Protein AF-T0QB45-F1 (afdb_monomer_lite)

Organism: Saprolegnia diclina (strain VS20) (NCBI:txid1156394)

Secondary structure (DSSP, 8-state):
------------------HHHHHHHHHHHHHHHHHHHHHHHHHHHS-HHHHHTTS-HHHHHHHHHHHHHHHHHHHHHHHHHTT--TT-HHHHHHHHHHHHHHHHHHHHHHHHHHHT-------HHHHHHHHHHHHHHHHHHHHHHHHHHHHHHHHHHHTTT-SS---------------------------

Radius of gyration: 47.43 Å; chains: 1; bounding box: 110×73×112 Å

Structure (mmCIF, N/CA/C/O backbone):
data_AF-T0QB45-F1
#
_entry.id   AF-T0QB45-F1
#
loop_
_atom_site.group_PDB
_atom_site.id
_atom_site.type_symbol
_atom_site.label_atom_id
_atom_site.label_alt_id
_atom_site.label_comp_id
_atom_site.label_asym_id
_atom_site.label_entity_id
_atom_site.label_seq_id
_atom_site.pdbx_PDB_ins_code
_atom_site.Cartn_x
_atom_site.Cartn_y
_atom_site.Cartn_z
_atom_site.occupancy
_atom_site.B_iso_or_equiv
_atom_site.auth_seq_id
_atom_site.auth_comp_id
_atom_site.auth_asym_id
_atom_site.auth_atom_id
_atom_site.pdbx_PDB_model_num
ATOM 1 N N . MET A 1 1 ? 12.845 -41.127 -55.156 1.00 43.53 1 MET A N 1
ATOM 2 C CA . MET A 1 1 ? 13.841 -40.215 -54.556 1.00 43.53 1 MET A CA 1
ATOM 3 C C . MET A 1 1 ? 13.074 -39.305 -53.597 1.00 43.53 1 MET A C 1
ATOM 5 O O . MET A 1 1 ? 12.243 -38.539 -54.059 1.00 43.53 1 MET A O 1
ATOM 9 N N . TYR A 1 2 ? 13.203 -39.536 -52.284 1.00 36.28 2 TYR A N 1
ATOM 10 C CA . TYR A 1 2 ? 12.559 -38.762 -51.201 1.00 36.28 2 TYR A CA 1
ATOM 11 C C . TYR A 1 2 ? 13.287 -37.400 -50.985 1.00 36.28 2 TYR A C 1
ATOM 13 O O . TYR A 1 2 ? 14.261 -37.145 -51.690 1.00 36.28 2 TYR A O 1
ATOM 21 N N . PRO A 1 3 ? 12.845 -36.496 -50.083 1.00 50.00 3 PRO A N 1
ATOM 22 C CA . PRO A 1 3 ? 12.149 -35.257 -50.427 1.00 50.00 3 PRO A CA 1
ATOM 23 C C . PRO A 1 3 ? 12.992 -34.013 -50.068 1.00 50.00 3 PRO A C 1
ATOM 25 O O . PRO A 1 3 ? 13.863 -34.061 -49.203 1.00 50.00 3 PRO A O 1
ATOM 28 N N . THR A 1 4 ? 12.718 -32.855 -50.667 1.00 51.62 4 THR A N 1
ATOM 29 C CA . THR A 1 4 ? 13.321 -31.585 -50.231 1.00 51.62 4 THR A CA 1
ATOM 30 C C . THR A 1 4 ? 12.373 -30.838 -49.299 1.00 51.62 4 THR A C 1
ATOM 32 O O . THR A 1 4 ? 11.376 -30.247 -49.706 1.00 51.62 4 THR A O 1
ATOM 35 N N . ALA A 1 5 ? 12.701 -30.898 -48.008 1.00 54.34 5 ALA A N 1
ATOM 36 C CA . ALA A 1 5 ? 12.179 -30.016 -46.977 1.00 54.34 5 ALA A CA 1
ATOM 37 C C . ALA A 1 5 ? 12.561 -28.558 -47.285 1.00 54.34 5 ALA A C 1
ATOM 39 O O . ALA A 1 5 ? 13.711 -28.273 -47.614 1.00 54.34 5 ALA A O 1
ATOM 40 N N . GLY A 1 6 ? 11.613 -27.632 -47.144 1.00 46.25 6 GLY A N 1
ATOM 41 C CA . GLY A 1 6 ? 11.851 -26.217 -47.415 1.00 46.25 6 GLY A CA 1
ATOM 42 C C . GLY A 1 6 ? 10.847 -25.300 -46.727 1.00 46.25 6 GLY A C 1
ATOM 43 O O . GLY A 1 6 ? 9.916 -24.822 -47.355 1.00 46.25 6 GLY A O 1
ATOM 44 N N . GLY A 1 7 ? 11.072 -25.057 -45.434 1.00 45.03 7 GLY A N 1
ATOM 45 C CA . GLY A 1 7 ? 10.841 -23.751 -44.808 1.00 45.03 7 GLY A CA 1
ATOM 46 C C . GLY A 1 7 ? 9.398 -23.298 -44.589 1.00 45.03 7 GLY A C 1
ATOM 47 O O . GLY A 1 7 ? 8.909 -22.404 -45.269 1.00 45.03 7 GLY A O 1
ATOM 48 N N . PHE A 1 8 ? 8.764 -23.795 -43.526 1.00 45.34 8 PHE A N 1
ATOM 49 C CA . PHE A 1 8 ? 7.648 -23.094 -42.890 1.00 45.34 8 PHE A CA 1
ATOM 50 C C . PHE A 1 8 ? 8.192 -21.861 -42.147 1.00 45.34 8 PHE A C 1
ATOM 52 O O . PHE A 1 8 ? 8.624 -21.958 -40.997 1.00 45.34 8 PHE A O 1
ATOM 59 N N . ILE A 1 9 ? 8.216 -20.699 -42.805 1.00 48.16 9 ILE A N 1
ATOM 60 C CA . ILE A 1 9 ? 8.530 -19.429 -42.140 1.00 48.16 9 ILE A CA 1
ATOM 61 C C . ILE A 1 9 ? 7.293 -19.012 -41.339 1.00 48.16 9 ILE A C 1
ATOM 63 O O . ILE A 1 9 ? 6.374 -18.379 -41.854 1.00 48.16 9 ILE A O 1
ATOM 67 N N . ARG A 1 10 ? 7.268 -19.362 -40.048 1.00 46.84 10 ARG A N 1
ATOM 68 C CA . ARG A 1 10 ? 6.427 -18.660 -39.072 1.00 46.84 10 ARG A CA 1
ATOM 69 C C . ARG A 1 10 ? 6.962 -17.237 -38.940 1.00 46.84 10 ARG A C 1
ATOM 71 O O . ARG A 1 10 ? 7.867 -16.990 -38.148 1.00 46.84 10 ARG A O 1
ATOM 78 N N . THR A 1 11 ? 6.394 -16.290 -39.676 1.00 47.59 11 THR A N 1
ATOM 79 C CA . THR A 1 11 ? 6.530 -14.873 -39.333 1.00 47.59 11 THR A CA 1
ATOM 80 C C . THR A 1 11 ? 5.706 -14.624 -38.073 1.00 47.59 11 THR A C 1
ATOM 82 O O . THR A 1 11 ? 4.503 -14.372 -38.123 1.00 47.59 11 THR A O 1
ATOM 85 N N . SER A 1 12 ? 6.350 -14.764 -36.915 1.00 46.88 12 SER A N 1
ATOM 86 C CA . SER A 1 12 ? 5.832 -14.248 -35.652 1.00 46.88 12 SER A CA 1
ATOM 87 C C . SER A 1 12 ? 5.759 -12.727 -35.773 1.00 46.88 12 SER A C 1
ATOM 89 O O . SER A 1 12 ? 6.774 -12.048 -35.645 1.00 46.88 12 SER A O 1
ATOM 91 N N . SER A 1 13 ? 4.568 -12.205 -36.062 1.00 49.47 13 SER A N 1
ATOM 92 C CA . SER A 1 13 ? 4.266 -10.774 -36.058 1.00 49.47 13 SER A CA 1
ATOM 93 C C . SER A 1 13 ? 4.428 -10.230 -34.638 1.00 49.47 13 SER A C 1
ATOM 95 O O . SER A 1 13 ? 3.480 -10.218 -33.854 1.00 49.47 13 SER A O 1
ATOM 97 N N . ALA A 1 14 ? 5.642 -9.805 -34.286 1.00 58.75 14 ALA A N 1
ATOM 98 C CA . ALA A 1 14 ? 5.851 -8.949 -33.129 1.00 58.75 14 ALA A CA 1
ATOM 99 C C . ALA A 1 14 ? 5.107 -7.623 -33.379 1.00 58.75 14 ALA A C 1
ATOM 101 O O . ALA A 1 14 ? 5.202 -7.086 -34.485 1.00 58.75 14 ALA A O 1
ATOM 102 N N . PRO A 1 15 ? 4.343 -7.100 -32.407 1.00 61.16 15 PRO A N 1
ATOM 103 C CA . PRO A 1 15 ? 3.633 -5.842 -32.585 1.00 61.16 15 PRO A CA 1
ATOM 104 C C . PRO A 1 15 ? 4.651 -4.726 -32.836 1.00 61.16 15 PRO A C 1
ATOM 106 O O . PRO A 1 15 ? 5.504 -4.447 -31.994 1.00 61.16 15 PRO A O 1
ATOM 109 N N . ILE A 1 16 ? 4.568 -4.103 -34.012 1.00 64.00 16 ILE A N 1
ATOM 110 C CA . ILE A 1 16 ? 5.329 -2.899 -34.340 1.00 64.00 16 ILE A CA 1
ATOM 111 C C . ILE A 1 16 ? 4.757 -1.796 -33.451 1.00 64.00 16 ILE A C 1
ATOM 113 O O . ILE A 1 16 ? 3.652 -1.309 -33.680 1.00 64.00 16 ILE A O 1
ATOM 117 N N . ILE A 1 17 ? 5.476 -1.444 -32.387 1.00 63.44 17 ILE A N 1
ATOM 118 C CA . ILE A 1 17 ? 5.127 -0.288 -31.564 1.00 63.44 17 ILE A CA 1
ATOM 119 C C . ILE A 1 17 ? 5.314 0.937 -32.458 1.00 63.44 17 ILE A C 1
ATOM 121 O O . ILE A 1 17 ? 6.438 1.296 -32.807 1.00 63.44 17 ILE A O 1
ATOM 125 N N . HIS A 1 18 ? 4.209 1.545 -32.881 1.00 69.00 18 HIS A N 1
ATOM 126 C CA . HIS A 1 18 ? 4.252 2.788 -33.638 1.00 69.00 18 HIS A CA 1
ATOM 127 C C . HIS A 1 18 ? 4.879 3.892 -32.764 1.00 69.00 18 HIS A C 1
ATOM 129 O O . HIS A 1 18 ? 4.587 3.943 -31.566 1.00 69.00 18 HIS A O 1
ATOM 135 N N . PRO A 1 19 ? 5.724 4.777 -33.325 1.00 74.19 19 PRO A N 1
ATOM 136 C CA . PRO A 1 19 ? 6.488 5.766 -32.554 1.00 74.19 19 PRO A CA 1
ATOM 137 C C . PRO A 1 19 ? 5.595 6.665 -31.685 1.00 74.19 19 PRO A C 1
ATOM 139 O O . PRO A 1 19 ? 5.917 6.936 -30.533 1.00 74.19 19 PRO A O 1
ATOM 142 N N . THR A 1 20 ? 4.404 7.001 -32.180 1.00 80.25 20 THR A N 1
ATOM 143 C CA . THR A 1 20 ? 3.390 7.774 -31.451 1.00 80.25 20 THR A CA 1
ATOM 144 C C . THR A 1 20 ? 2.884 7.072 -30.186 1.00 80.25 20 THR A C 1
ATOM 146 O O . THR A 1 20 ? 2.606 7.721 -29.181 1.00 80.25 20 THR A O 1
ATOM 149 N N . MET A 1 21 ? 2.793 5.740 -30.197 1.00 84.81 21 MET A N 1
ATOM 150 C CA . MET A 1 21 ? 2.337 4.948 -29.053 1.00 84.81 21 MET A CA 1
ATOM 151 C C . MET A 1 21 ? 3.399 4.912 -27.948 1.00 84.81 21 MET A C 1
ATOM 153 O O . MET A 1 21 ? 3.082 5.008 -26.764 1.00 84.81 21 MET A O 1
ATOM 157 N N . ALA A 1 22 ? 4.677 4.811 -28.328 1.00 87.38 22 ALA A N 1
ATOM 158 C CA . ALA A 1 22 ? 5.790 4.843 -27.383 1.00 87.38 22 ALA A CA 1
ATOM 159 C C . ALA A 1 22 ? 5.892 6.202 -26.671 1.00 87.38 22 ALA A C 1
ATOM 161 O O . ALA A 1 22 ? 6.046 6.244 -25.449 1.00 87.38 22 ALA A O 1
ATOM 162 N N . GLU A 1 23 ? 5.737 7.301 -27.414 1.00 91.06 23 GLU A N 1
ATOM 163 C CA . GLU A 1 23 ? 5.712 8.661 -26.863 1.00 91.06 23 GLU A CA 1
ATOM 164 C C . GLU A 1 23 ? 4.565 8.853 -25.861 1.00 91.06 23 GLU A C 1
ATOM 166 O O . GLU A 1 23 ? 4.780 9.372 -24.765 1.00 91.06 23 GLU A O 1
ATOM 171 N N . GLN A 1 24 ? 3.364 8.360 -26.182 1.00 94.00 24 GLN A N 1
ATOM 172 C CA . GLN A 1 24 ? 2.215 8.401 -25.270 1.00 94.00 24 GLN A CA 1
ATOM 173 C C . GLN A 1 24 ? 2.463 7.608 -23.983 1.00 94.00 24 GLN A C 1
ATOM 175 O O . GLN A 1 24 ? 2.175 8.090 -22.886 1.00 94.00 24 GLN A O 1
ATOM 180 N N . HIS A 1 25 ? 3.018 6.397 -24.087 1.00 90.88 25 HIS A N 1
ATOM 181 C CA . HIS A 1 25 ? 3.351 5.599 -22.907 1.00 90.88 25 HIS A CA 1
ATOM 182 C C . HIS A 1 25 ? 4.384 6.295 -22.017 1.00 90.88 25 HIS A C 1
ATOM 184 O O . HIS A 1 25 ? 4.231 6.282 -20.795 1.00 90.88 25 HIS A O 1
ATOM 190 N N . LEU A 1 26 ? 5.396 6.930 -22.612 1.00 92.38 26 LEU A N 1
ATOM 191 C CA . LEU A 1 26 ? 6.395 7.690 -21.868 1.00 92.38 26 LEU A CA 1
ATOM 192 C C . LEU A 1 26 ? 5.769 8.900 -21.165 1.00 92.38 26 LEU A C 1
ATOM 194 O O . LEU A 1 26 ? 5.998 9.088 -19.973 1.00 92.38 26 LEU A O 1
ATOM 198 N N . ALA A 1 27 ? 4.933 9.671 -21.865 1.00 94.94 27 ALA A N 1
ATOM 199 C CA . ALA A 1 27 ? 4.225 10.811 -21.285 1.00 94.94 27 ALA A CA 1
ATOM 200 C C . ALA A 1 27 ? 3.358 10.395 -20.083 1.00 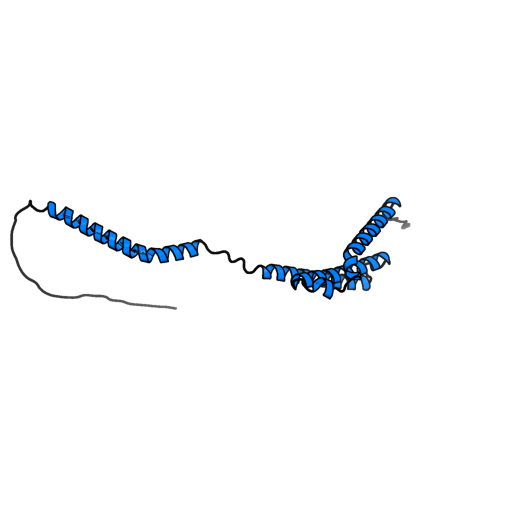94.94 27 ALA A C 1
ATOM 202 O O . ALA A 1 27 ? 3.399 11.037 -19.031 1.00 94.94 27 ALA A O 1
ATOM 203 N N . ASN A 1 28 ? 2.639 9.275 -20.202 1.00 95.06 28 ASN A N 1
ATOM 204 C CA . ASN A 1 28 ? 1.819 8.733 -19.119 1.00 95.06 28 ASN A CA 1
ATOM 205 C C . ASN A 1 28 ? 2.661 8.313 -17.907 1.00 95.06 28 ASN A C 1
ATOM 207 O O . ASN A 1 28 ? 2.278 8.595 -16.773 1.00 95.06 28 ASN A O 1
ATOM 211 N N . VAL A 1 29 ? 3.807 7.658 -18.128 1.00 93.56 29 VAL A N 1
ATOM 212 C CA . VAL A 1 29 ? 4.718 7.268 -17.039 1.00 93.56 29 VAL A CA 1
ATOM 213 C C . VAL A 1 29 ? 5.279 8.503 -16.339 1.00 93.56 29 VAL A C 1
ATOM 215 O O . VAL A 1 29 ? 5.242 8.560 -15.114 1.00 93.56 29 VAL A O 1
ATOM 218 N N . THR A 1 30 ? 5.736 9.508 -17.087 1.00 95.00 30 THR A N 1
ATOM 219 C CA . THR A 1 30 ? 6.260 10.758 -16.516 1.00 95.00 30 THR A CA 1
ATOM 220 C C . THR A 1 30 ? 5.204 11.487 -15.689 1.00 95.00 30 THR A C 1
ATOM 222 O O . THR A 1 30 ? 5.484 11.905 -14.568 1.00 95.00 30 THR A O 1
ATOM 225 N N . SER A 1 31 ? 3.970 11.588 -16.193 1.00 96.81 31 SER A N 1
ATOM 226 C CA . SER A 1 31 ? 2.865 12.201 -15.448 1.00 96.81 31 SER A CA 1
ATOM 227 C C . SER A 1 31 ? 2.529 11.425 -14.169 1.00 96.81 31 SER A C 1
ATOM 229 O O . SER A 1 31 ? 2.373 12.029 -13.108 1.00 96.81 31 SER A O 1
ATOM 231 N N . ALA A 1 32 ? 2.479 10.090 -14.238 1.00 95.56 32 ALA A N 1
ATOM 232 C CA . ALA A 1 32 ? 2.224 9.253 -13.069 1.00 95.56 32 ALA A CA 1
ATOM 233 C C . ALA A 1 32 ? 3.336 9.369 -12.012 1.00 95.56 32 ALA A C 1
ATOM 235 O O . ALA A 1 32 ? 3.039 9.401 -10.819 1.00 95.56 32 ALA A O 1
ATOM 236 N N . LEU A 1 33 ? 4.603 9.460 -12.432 1.00 94.81 33 LEU A N 1
ATOM 237 C CA . LEU A 1 33 ? 5.731 9.679 -11.522 1.00 94.81 33 LEU A CA 1
ATOM 238 C C . LEU A 1 33 ? 5.663 11.059 -10.858 1.00 94.81 33 LEU A C 1
ATOM 240 O O . LEU A 1 33 ? 5.838 11.132 -9.645 1.00 94.81 33 LEU A O 1
ATOM 244 N N . GLY A 1 34 ? 5.314 12.112 -11.605 1.00 96.25 34 GLY A N 1
ATOM 245 C CA . GLY A 1 34 ? 5.101 13.448 -11.035 1.00 96.25 34 GLY A CA 1
ATOM 246 C C . GLY A 1 34 ? 4.008 13.462 -9.961 1.00 96.25 34 GLY A C 1
ATOM 247 O O . GLY A 1 34 ? 4.211 13.995 -8.874 1.00 96.25 34 GLY A O 1
ATOM 248 N N . ALA A 1 35 ? 2.886 12.775 -10.199 1.00 95.94 35 ALA A N 1
ATOM 249 C CA . ALA A 1 35 ? 1.837 12.638 -9.188 1.00 95.94 35 ALA A CA 1
ATOM 250 C C . ALA A 1 35 ? 2.331 11.895 -7.930 1.00 95.94 35 ALA A C 1
ATOM 252 O O . ALA A 1 35 ? 2.007 12.281 -6.807 1.00 95.94 35 ALA A O 1
ATOM 253 N N . ILE A 1 36 ? 3.134 10.836 -8.091 1.00 94.50 36 ILE A N 1
ATOM 254 C CA . ILE A 1 36 ? 3.721 10.105 -6.956 1.00 94.50 36 ILE A CA 1
ATOM 255 C C . ILE A 1 36 ? 4.660 11.011 -6.148 1.00 94.50 36 ILE A C 1
ATOM 257 O O . ILE A 1 36 ? 4.614 10.977 -4.917 1.00 94.50 36 ILE A O 1
ATOM 261 N N . GLU A 1 37 ? 5.481 11.829 -6.808 1.00 94.62 37 GLU A N 1
ATOM 262 C CA . GLU A 1 37 ? 6.359 12.797 -6.141 1.00 94.62 37 GLU A CA 1
ATOM 263 C C . GLU A 1 37 ? 5.562 13.812 -5.314 1.00 94.62 37 GLU A C 1
ATOM 265 O O . GLU A 1 37 ? 5.912 14.063 -4.159 1.00 94.62 37 GLU A O 1
ATOM 270 N N . GLU A 1 38 ? 4.450 14.327 -5.844 1.00 95.75 38 GLU A N 1
ATOM 271 C CA . GLU A 1 38 ? 3.553 15.222 -5.105 1.00 95.75 38 GLU A CA 1
ATOM 272 C C . GLU A 1 38 ? 2.953 14.549 -3.861 1.00 95.75 38 GLU A C 1
ATOM 274 O O . GLU A 1 38 ? 2.969 15.133 -2.773 1.00 95.75 38 GLU A O 1
ATOM 279 N N . TYR A 1 39 ? 2.481 13.302 -3.979 1.00 92.44 39 TYR A N 1
ATOM 280 C CA . TYR A 1 39 ? 1.937 12.553 -2.838 1.00 92.44 39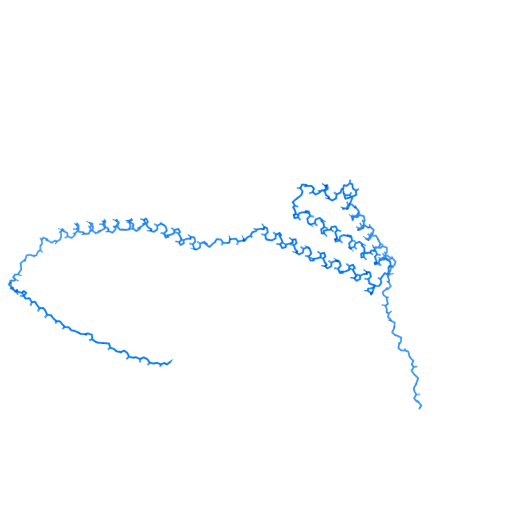 TYR A CA 1
ATOM 281 C C . TYR A 1 39 ? 2.990 12.223 -1.772 1.00 92.44 39 TYR A C 1
ATOM 283 O O . TYR A 1 39 ? 2.657 12.140 -0.588 1.00 92.44 39 TYR A O 1
ATOM 291 N N . LEU A 1 40 ? 4.250 12.025 -2.169 1.00 92.50 40 LEU A N 1
ATOM 292 C CA . LEU A 1 40 ? 5.353 11.709 -1.257 1.00 92.50 40 LEU A CA 1
ATOM 293 C C . LEU A 1 40 ? 6.056 12.957 -0.701 1.00 92.50 40 LEU A C 1
ATOM 295 O O . LEU A 1 40 ? 6.760 12.853 0.304 1.00 92.50 40 LEU A O 1
ATOM 299 N N . ALA A 1 41 ? 5.836 14.140 -1.280 1.00 93.81 41 ALA A N 1
ATOM 300 C CA . ALA A 1 41 ? 6.449 15.397 -0.851 1.00 93.81 41 ALA A CA 1
ATOM 301 C C . ALA A 1 41 ? 6.278 15.744 0.646 1.00 93.81 41 ALA A C 1
ATOM 303 O O . ALA A 1 41 ? 7.184 16.350 1.219 1.00 93.81 41 ALA A O 1
ATOM 304 N N . PRO A 1 42 ? 5.178 15.393 1.339 1.00 93.19 42 PRO A N 1
ATOM 305 C CA . PRO A 1 42 ? 5.083 15.614 2.783 1.00 93.19 42 PRO A CA 1
ATOM 306 C C . PRO A 1 42 ? 6.113 14.809 3.591 1.00 93.19 42 PRO A C 1
ATOM 308 O O . PRO A 1 42 ? 6.600 15.284 4.615 1.00 93.19 42 PRO A O 1
ATOM 311 N N . LEU A 1 43 ? 6.480 13.616 3.117 1.00 90.94 43 LEU A N 1
ATOM 312 C CA . LEU A 1 43 ? 7.386 12.691 3.808 1.00 90.94 43 LEU A CA 1
ATOM 313 C C . LEU A 1 43 ? 8.862 13.051 3.630 1.00 90.94 43 LEU A C 1
ATOM 315 O O . LEU A 1 43 ? 9.707 12.552 4.366 1.00 90.94 43 LEU A O 1
ATOM 319 N N . THR A 1 44 ? 9.188 13.913 2.665 1.00 88.81 44 THR A N 1
ATOM 320 C CA . THR A 1 44 ? 10.548 14.451 2.510 1.00 88.81 44 THR A CA 1
ATOM 321 C C . THR A 1 44 ? 10.814 15.630 3.446 1.00 88.81 44 THR A C 1
ATOM 323 O O . THR A 1 44 ? 11.968 15.990 3.663 1.00 88.81 44 THR A O 1
ATOM 326 N N . LYS A 1 45 ? 9.760 16.226 4.020 1.00 93.06 45 LYS A N 1
ATOM 327 C CA . LYS A 1 45 ? 9.840 17.403 4.900 1.00 93.06 45 LYS A CA 1
ATOM 328 C C . LYS A 1 45 ? 9.807 17.056 6.386 1.00 93.06 45 LYS A C 1
ATOM 330 O O . LYS A 1 45 ? 10.335 17.817 7.189 1.00 93.06 45 LYS A O 1
ATOM 335 N N . ALA A 1 46 ? 9.165 15.950 6.750 1.00 92.00 46 ALA A N 1
ATOM 336 C CA . ALA A 1 46 ? 9.022 15.500 8.129 1.00 92.00 46 ALA A CA 1
ATOM 337 C C . ALA A 1 46 ? 9.006 13.968 8.196 1.00 92.00 46 ALA A C 1
ATOM 339 O O . ALA A 1 46 ? 8.660 13.287 7.228 1.00 92.00 46 ALA A O 1
ATOM 340 N N . SER A 1 47 ? 9.386 13.422 9.348 1.00 92.69 47 SER A N 1
ATOM 341 C CA . SER A 1 47 ? 9.438 11.971 9.555 1.00 92.69 47 SER A CA 1
ATOM 342 C C . SER A 1 47 ? 8.040 11.349 9.663 1.00 92.69 47 SER A C 1
ATOM 344 O O . SER A 1 47 ? 7.079 11.991 10.083 1.00 92.69 47 SER A O 1
ATOM 346 N N . VAL A 1 48 ? 7.914 10.057 9.342 1.00 91.56 48 VAL A N 1
ATOM 347 C CA . VAL A 1 48 ? 6.638 9.319 9.461 1.00 91.56 48 VAL A CA 1
ATOM 348 C C . VAL A 1 48 ? 6.066 9.409 10.881 1.00 91.56 48 VAL A C 1
ATOM 350 O O . VAL A 1 48 ? 4.854 9.562 11.057 1.00 91.56 48 VAL A O 1
ATOM 353 N N . ASP A 1 49 ? 6.933 9.366 11.893 1.00 91.50 49 ASP A N 1
ATOM 354 C CA . ASP A 1 49 ? 6.526 9.493 13.290 1.00 91.50 49 ASP A CA 1
ATOM 355 C C . ASP A 1 49 ? 5.939 10.875 13.568 1.00 91.50 49 ASP A C 1
ATOM 357 O O . ASP A 1 49 ? 4.898 10.965 14.210 1.00 91.50 49 ASP A O 1
ATOM 361 N N . GLU A 1 50 ? 6.535 11.941 13.026 1.00 92.81 50 GLU A N 1
ATOM 362 C CA . GLU A 1 50 ? 6.029 13.314 13.124 1.00 92.81 50 GLU A CA 1
ATOM 363 C C . GLU A 1 50 ? 4.677 13.509 12.455 1.00 92.81 50 GLU A C 1
ATOM 365 O O . GLU A 1 50 ? 3.772 14.052 13.094 1.00 92.81 50 GLU A O 1
ATOM 370 N N . LEU A 1 51 ? 4.514 13.031 11.218 1.00 90.31 51 LEU A N 1
ATOM 371 C CA . LEU A 1 51 ? 3.240 13.130 10.500 1.00 90.31 51 LEU A CA 1
ATOM 372 C C . LEU A 1 51 ? 2.119 12.363 11.206 1.00 90.31 51 LEU A C 1
ATOM 374 O O . LEU A 1 51 ? 0.948 12.709 11.061 1.00 90.31 51 LEU A O 1
ATOM 378 N N . THR A 1 52 ? 2.462 11.328 11.971 1.00 93.50 52 THR A N 1
ATOM 379 C CA . THR A 1 52 ? 1.473 10.467 12.617 1.00 93.50 52 THR A CA 1
ATOM 380 C C . THR A 1 52 ? 1.355 10.653 14.123 1.00 93.50 52 THR A C 1
ATOM 382 O O . THR A 1 52 ? 0.563 9.937 14.730 1.00 93.50 52 THR A O 1
ATOM 385 N N . LYS A 1 53 ? 2.051 11.614 14.752 1.00 93.31 53 LYS A N 1
ATOM 386 C CA . LYS A 1 53 ? 2.055 11.803 16.223 1.00 93.31 53 LYS A CA 1
ATOM 387 C C . LYS A 1 53 ? 0.662 11.668 16.850 1.00 93.31 53 LYS A C 1
ATOM 389 O O . LYS A 1 53 ? 0.480 10.849 17.751 1.00 93.31 53 LYS A O 1
ATOM 394 N N . ASN A 1 54 ? -0.319 12.376 16.288 1.00 93.12 54 ASN A N 1
ATOM 395 C CA . ASN A 1 54 ? -1.698 12.449 16.787 1.00 93.12 54 ASN A CA 1
ATOM 396 C C . ASN A 1 54 ? -2.689 11.509 16.074 1.00 93.12 54 ASN A C 1
ATOM 398 O O . ASN A 1 54 ? -3.883 11.560 16.354 1.00 93.12 54 ASN A O 1
ATOM 402 N N . ALA A 1 55 ? -2.222 10.674 15.144 1.00 92.94 55 ALA A N 1
ATOM 403 C CA . ALA A 1 55 ? -3.079 9.771 14.381 1.00 92.94 55 ALA A CA 1
ATOM 404 C C . ALA A 1 55 ? -3.452 8.522 15.194 1.00 92.94 55 ALA A C 1
ATOM 406 O O . ALA A 1 55 ? -2.662 8.032 16.019 1.00 92.94 55 ALA A O 1
ATOM 407 N N . ALA A 1 56 ? -4.633 7.964 14.922 1.00 94.44 56 ALA A N 1
ATOM 408 C CA . ALA A 1 56 ? -5.065 6.724 15.557 1.00 94.44 56 ALA A CA 1
ATOM 409 C C . ALA A 1 56 ? -4.131 5.554 15.168 1.00 94.44 56 ALA A C 1
ATOM 411 O O . ALA A 1 56 ? -3.564 5.551 14.070 1.00 94.44 56 ALA A O 1
ATOM 412 N N . PRO A 1 57 ? -3.985 4.506 16.005 1.00 94.00 57 PRO A N 1
ATOM 413 C CA . PRO A 1 57 ? -3.123 3.362 15.686 1.00 94.00 57 PRO A CA 1
ATOM 414 C C . PRO A 1 57 ? -3.443 2.702 14.336 1.00 94.00 57 PRO A C 1
ATOM 416 O O . PRO A 1 57 ? -2.542 2.259 13.626 1.00 94.00 57 PRO A O 1
ATOM 419 N N . ILE A 1 58 ? -4.721 2.676 13.950 1.00 94.62 58 ILE A N 1
ATOM 420 C CA . ILE A 1 58 ? -5.153 2.109 12.669 1.00 94.62 58 ILE A CA 1
ATOM 421 C C . ILE A 1 58 ? -4.723 2.967 11.472 1.00 94.62 58 ILE A C 1
ATOM 423 O O . ILE A 1 58 ? -4.337 2.435 10.433 1.00 94.62 58 ILE A O 1
ATOM 427 N N . GLU A 1 59 ? -4.723 4.290 11.619 1.00 94.25 59 GLU A N 1
ATOM 428 C CA . GLU A 1 59 ? -4.277 5.229 10.586 1.00 94.25 59 GLU A CA 1
ATOM 429 C C . GLU A 1 59 ? -2.758 5.161 10.414 1.00 94.25 59 GLU A C 1
ATOM 431 O O . GLU A 1 59 ? -2.266 5.097 9.286 1.00 94.25 59 GLU A O 1
ATOM 436 N N . LYS A 1 60 ? -2.020 5.050 11.528 1.00 95.19 60 LYS A N 1
ATOM 437 C CA . LYS A 1 60 ? -0.577 4.758 11.536 1.00 95.19 60 LYS A CA 1
ATOM 438 C C . LYS A 1 60 ? -0.259 3.489 10.751 1.00 95.19 60 LYS A C 1
ATOM 440 O O . LYS A 1 60 ? 0.615 3.500 9.885 1.00 95.19 60 LYS A O 1
ATOM 445 N N . ALA A 1 61 ? -0.992 2.408 11.021 1.00 95.38 61 ALA A N 1
ATOM 446 C CA . ALA A 1 61 ? -0.808 1.138 10.327 1.00 95.38 61 ALA A CA 1
ATOM 447 C C . ALA A 1 61 ? -1.082 1.260 8.820 1.00 95.38 61 ALA A C 1
ATOM 449 O O . ALA A 1 61 ? -0.297 0.755 8.017 1.00 95.38 61 ALA A O 1
ATOM 450 N N . LYS A 1 62 ? -2.148 1.968 8.420 1.00 95.50 62 LYS A N 1
ATOM 451 C CA . LYS A 1 62 ? -2.453 2.226 7.003 1.00 95.50 62 LYS A CA 1
ATOM 452 C C . LYS A 1 62 ? -1.327 2.976 6.300 1.00 95.50 62 LYS A C 1
ATOM 454 O O . LYS A 1 62 ? -0.937 2.564 5.210 1.00 95.50 62 LYS A O 1
ATOM 459 N N . LEU A 1 63 ? -0.791 4.029 6.920 1.00 94.94 63 LEU A N 1
ATOM 460 C CA . LEU A 1 63 ? 0.315 4.790 6.341 1.00 94.94 63 LEU A CA 1
ATOM 461 C C . LEU A 1 63 ? 1.571 3.924 6.193 1.00 94.94 63 LEU A C 1
ATOM 463 O O . LEU A 1 63 ? 2.144 3.868 5.111 1.00 94.94 63 LEU A O 1
ATOM 467 N N . GLN A 1 64 ? 1.966 3.202 7.245 1.00 94.50 64 GLN A N 1
ATOM 468 C CA . GLN A 1 64 ? 3.144 2.324 7.236 1.00 94.50 64 GLN A CA 1
ATOM 469 C C . GLN A 1 64 ? 3.038 1.218 6.169 1.00 94.50 64 GLN A C 1
ATOM 471 O O . GLN A 1 64 ? 3.974 0.989 5.402 1.00 94.50 64 GLN A O 1
ATOM 476 N N . VAL A 1 65 ? 1.880 0.557 6.065 1.00 96.94 65 VAL A N 1
ATOM 477 C CA . VAL A 1 65 ? 1.641 -0.476 5.041 1.00 96.94 65 VAL A CA 1
ATOM 478 C C . VAL A 1 65 ? 1.586 0.134 3.639 1.00 96.94 65 VAL A C 1
ATOM 480 O O . VAL A 1 65 ? 2.126 -0.453 2.701 1.00 96.94 65 VAL A O 1
ATOM 483 N N . GLY A 1 66 ? 0.991 1.320 3.492 1.00 95.62 66 GLY A N 1
ATOM 484 C CA . GLY A 1 66 ? 1.003 2.080 2.243 1.00 95.62 66 GLY A CA 1
ATOM 485 C C . GLY A 1 66 ? 2.420 2.439 1.796 1.00 95.62 66 GLY A C 1
ATOM 486 O O . GLY A 1 66 ? 2.756 2.254 0.632 1.00 95.62 66 GLY A O 1
ATOM 487 N N . LEU A 1 67 ? 3.287 2.857 2.719 1.00 94.69 67 LEU A N 1
ATOM 488 C CA . LEU A 1 67 ? 4.690 3.158 2.424 1.00 94.69 67 LEU A CA 1
ATOM 489 C C . LEU A 1 67 ? 5.469 1.922 1.987 1.00 94.69 67 LEU A C 1
ATOM 491 O O . LEU A 1 67 ? 6.172 1.964 0.978 1.00 94.69 67 LEU A O 1
ATOM 495 N N . ALA A 1 68 ? 5.295 0.805 2.696 1.00 96.12 68 ALA A N 1
ATOM 496 C CA . ALA A 1 68 ? 5.895 -0.466 2.306 1.00 96.12 68 ALA A CA 1
ATOM 497 C C . ALA A 1 68 ? 5.427 -0.913 0.908 1.00 96.12 68 ALA A C 1
ATOM 499 O O . ALA A 1 68 ? 6.234 -1.395 0.113 1.00 96.12 68 ALA A O 1
ATOM 500 N N . TYR A 1 69 ? 4.142 -0.724 0.579 1.00 96.56 69 TYR A N 1
ATOM 501 C CA . TYR A 1 69 ? 3.631 -0.968 -0.771 1.00 96.56 69 TYR A CA 1
ATOM 502 C C . TYR A 1 69 ? 4.322 -0.073 -1.804 1.00 96.56 69 TYR A C 1
ATOM 504 O O . TYR A 1 69 ? 4.835 -0.583 -2.797 1.00 96.56 69 TYR A O 1
ATOM 512 N N . SER A 1 70 ? 4.367 1.239 -1.561 1.00 95.25 70 SER A N 1
ATOM 513 C CA . SER A 1 70 ? 4.933 2.220 -2.490 1.00 95.25 70 SER A CA 1
ATOM 514 C C . SER A 1 70 ? 6.396 1.930 -2.812 1.00 95.25 70 SER A C 1
ATOM 516 O O . SER A 1 70 ? 6.761 1.902 -3.985 1.00 95.25 70 SER A O 1
ATOM 518 N N . VAL A 1 71 ? 7.226 1.637 -1.806 1.00 95.31 71 VAL A N 1
ATOM 519 C CA . VAL A 1 71 ? 8.647 1.307 -2.016 1.00 95.31 71 VAL A CA 1
ATOM 520 C C . VAL A 1 71 ? 8.801 0.041 -2.862 1.00 95.31 71 VAL A C 1
ATOM 522 O O . VAL A 1 71 ? 9.546 0.040 -3.843 1.00 95.31 71 VAL A O 1
ATOM 525 N N . ASN A 1 72 ? 8.062 -1.022 -2.536 1.00 96.31 72 ASN A N 1
ATOM 526 C CA . ASN A 1 72 ? 8.122 -2.276 -3.288 1.00 96.31 72 ASN A CA 1
ATOM 527 C C . ASN A 1 72 ? 7.594 -2.118 -4.724 1.00 96.31 72 ASN A C 1
ATOM 529 O O . ASN A 1 72 ? 8.174 -2.666 -5.662 1.00 96.31 72 ASN A O 1
ATOM 533 N N . ALA A 1 73 ? 6.527 -1.342 -4.919 1.00 95.19 73 ALA A N 1
ATOM 534 C CA . ALA A 1 73 ? 5.961 -1.065 -6.235 1.00 95.19 73 ALA A CA 1
ATOM 535 C C . ALA A 1 73 ? 6.916 -0.230 -7.102 1.00 95.19 73 ALA A C 1
ATOM 537 O O . ALA A 1 73 ? 7.133 -0.568 -8.266 1.00 95.19 73 ALA A O 1
ATOM 538 N N . LEU A 1 74 ? 7.539 0.811 -6.542 1.00 95.12 74 LEU A N 1
ATOM 539 C CA . LEU A 1 74 ? 8.538 1.621 -7.245 1.00 95.12 74 LEU A CA 1
ATOM 540 C C . LEU A 1 74 ? 9.774 0.797 -7.613 1.00 95.12 74 LEU A C 1
ATOM 542 O O . LEU A 1 74 ? 10.260 0.888 -8.740 1.00 95.12 74 LEU A O 1
ATOM 546 N N . LEU A 1 75 ? 10.234 -0.075 -6.712 1.00 95.19 75 LEU A N 1
ATOM 547 C CA . LEU A 1 75 ? 11.315 -1.012 -7.012 1.00 95.19 75 LEU A CA 1
ATOM 548 C C . LEU A 1 75 ? 10.925 -1.979 -8.140 1.00 95.19 75 LEU A C 1
ATOM 550 O O . LEU A 1 75 ? 11.725 -2.230 -9.040 1.00 95.19 75 LEU A O 1
ATOM 554 N N . TYR A 1 76 ? 9.690 -2.488 -8.142 1.00 93.88 76 TYR A N 1
ATOM 555 C CA . TYR A 1 76 ? 9.190 -3.332 -9.228 1.00 93.88 76 TYR A CA 1
ATOM 556 C C . TYR A 1 76 ? 9.199 -2.596 -10.576 1.00 93.88 76 TYR A C 1
ATOM 558 O O . TYR A 1 76 ? 9.652 -3.152 -11.579 1.00 93.88 76 TYR A O 1
ATOM 566 N N . ILE A 1 77 ? 8.740 -1.341 -10.600 1.00 93.38 77 ILE A N 1
ATOM 567 C CA . ILE A 1 77 ? 8.745 -0.485 -11.795 1.00 93.38 77 ILE A CA 1
ATOM 568 C C . ILE A 1 77 ? 10.181 -0.252 -12.279 1.00 93.38 77 ILE A C 1
ATOM 570 O O . ILE A 1 77 ? 10.451 -0.450 -13.462 1.00 93.38 77 ILE A O 1
ATOM 574 N N . LEU A 1 78 ? 11.114 0.064 -11.376 1.00 94.38 78 LEU A N 1
ATOM 575 C CA . LEU A 1 78 ? 12.534 0.244 -11.696 1.00 94.38 78 LEU A CA 1
ATOM 576 C C . LEU A 1 78 ? 13.152 -1.010 -12.332 1.00 94.38 78 LEU A C 1
ATOM 578 O O . LEU A 1 78 ? 13.877 -0.924 -13.319 1.00 94.38 78 LEU A O 1
ATOM 582 N N . LEU A 1 79 ? 12.852 -2.198 -11.806 1.00 93.62 79 LEU A N 1
ATOM 583 C CA . LEU A 1 79 ? 13.337 -3.444 -12.407 1.00 93.62 79 LEU A CA 1
ATOM 584 C C . LEU A 1 79 ? 12.785 -3.636 -13.825 1.00 93.62 79 LEU A C 1
ATOM 586 O O . LEU A 1 79 ? 13.498 -4.110 -14.710 1.00 93.62 79 LEU A O 1
ATOM 590 N N . LYS A 1 80 ? 11.526 -3.255 -14.065 1.00 90.00 80 LYS A N 1
ATOM 591 C CA . LYS A 1 80 ? 10.921 -3.343 -15.399 1.00 90.00 80 LYS A CA 1
ATOM 592 C C . LYS A 1 80 ? 11.544 -2.363 -16.390 1.00 90.00 80 LYS A C 1
ATOM 594 O O . LYS A 1 80 ? 11.723 -2.740 -17.545 1.00 90.00 80 LYS A O 1
ATOM 599 N N . THR A 1 81 ? 11.904 -1.152 -15.965 1.00 90.31 81 THR A N 1
ATOM 600 C CA . THR A 1 81 ? 12.574 -0.178 -16.847 1.00 90.31 81 THR A CA 1
ATOM 601 C C . THR A 1 81 ? 14.011 -0.584 -17.175 1.00 90.31 81 THR A C 1
ATOM 603 O O . THR A 1 81 ? 14.484 -0.299 -18.269 1.00 90.31 81 THR A O 1
ATOM 606 N N . GLN A 1 82 ? 14.676 -1.330 -16.288 1.00 91.25 82 GLN A N 1
ATOM 607 C CA . GLN A 1 82 ? 15.996 -1.929 -16.535 1.00 91.25 82 GLN A CA 1
ATOM 608 C C . GLN A 1 82 ? 15.960 -3.153 -17.469 1.00 91.25 82 GLN A C 1
ATOM 610 O O . GLN A 1 82 ? 16.998 -3.757 -17.730 1.00 91.25 82 GLN A O 1
ATOM 615 N N . GLY A 1 83 ? 14.784 -3.554 -17.962 1.00 86.69 83 GLY A N 1
ATOM 616 C CA . GLY A 1 83 ? 14.646 -4.710 -18.847 1.00 86.69 83 GLY A CA 1
ATOM 617 C C . GLY A 1 83 ? 14.778 -6.059 -18.135 1.00 86.69 83 GLY A C 1
ATOM 618 O O . GLY A 1 83 ? 15.017 -7.072 -18.794 1.00 86.69 83 GLY A O 1
ATOM 619 N N . ALA A 1 84 ? 14.616 -6.110 -16.807 1.00 84.25 84 ALA A N 1
ATOM 620 C CA . ALA A 1 84 ? 14.628 -7.377 -16.087 1.00 84.25 84 ALA A CA 1
ATOM 621 C C . ALA A 1 84 ? 13.519 -8.309 -16.614 1.00 84.25 84 ALA A C 1
ATOM 623 O O . ALA A 1 84 ? 12.348 -7.932 -16.741 1.00 84.25 84 ALA A O 1
ATOM 624 N N . SER A 1 85 ? 13.896 -9.547 -16.930 1.00 80.38 85 SER A N 1
ATOM 625 C CA . SER A 1 85 ? 12.967 -10.574 -17.407 1.00 80.38 85 SER A CA 1
ATOM 626 C C . SER A 1 85 ? 12.069 -11.072 -16.271 1.00 80.38 85 SER A C 1
ATOM 628 O O . SER A 1 85 ? 12.427 -11.008 -15.100 1.00 80.38 85 SER A O 1
ATOM 630 N N . SER A 1 86 ? 10.917 -11.660 -16.605 1.00 76.44 86 SER A N 1
ATOM 631 C CA . SER A 1 86 ? 9.997 -12.247 -15.615 1.00 76.44 86 SER A CA 1
ATOM 632 C C . SER A 1 86 ? 10.598 -13.396 -14.797 1.00 76.44 86 SER A C 1
ATOM 634 O O . SER A 1 86 ? 10.031 -13.761 -13.771 1.00 76.44 86 SER A O 1
ATOM 636 N N . LYS A 1 87 ? 11.718 -13.970 -15.256 1.00 83.19 87 LYS A N 1
ATOM 637 C CA . LYS A 1 87 ? 12.484 -15.010 -14.551 1.00 83.19 87 LYS A CA 1
ATOM 638 C C . LYS A 1 87 ? 13.587 -14.446 -13.652 1.00 83.19 87 LYS A C 1
ATOM 640 O O . LYS A 1 87 ? 14.290 -15.222 -13.016 1.00 83.19 87 LYS A O 1
ATOM 645 N N . ASP A 1 88 ? 13.765 -13.127 -13.622 1.00 89.62 88 ASP A N 1
ATOM 646 C CA . ASP A 1 88 ? 14.738 -12.499 -12.738 1.00 89.62 88 ASP A CA 1
ATOM 647 C C . ASP A 1 88 ? 14.350 -12.767 -11.274 1.00 89.62 88 ASP A C 1
ATOM 649 O O . ASP A 1 88 ? 13.206 -12.552 -10.846 1.00 89.62 88 ASP A O 1
ATOM 653 N N . LEU A 1 89 ? 15.326 -13.242 -10.502 1.00 91.06 89 LEU A N 1
ATOM 654 C CA . LEU A 1 89 ? 15.188 -13.480 -9.074 1.00 91.06 89 LEU A CA 1
ATOM 655 C C . LEU A 1 89 ? 14.751 -12.202 -8.347 1.00 91.06 89 LEU A C 1
ATOM 657 O O . LEU A 1 89 ? 13.874 -12.266 -7.484 1.00 91.06 89 LEU A O 1
ATOM 661 N N . ARG A 1 90 ? 15.274 -11.038 -8.758 1.00 92.25 90 ARG A N 1
ATOM 662 C CA . ARG A 1 90 ? 14.943 -9.731 -8.166 1.00 92.25 90 ARG A CA 1
ATOM 663 C C . ARG A 1 90 ? 13.453 -9.420 -8.303 1.00 92.25 90 ARG A C 1
ATOM 665 O O . ARG A 1 90 ? 12.814 -9.015 -7.338 1.00 92.25 90 ARG A O 1
ATOM 672 N N . GLN A 1 91 ? 12.865 -9.662 -9.478 1.00 90.38 91 GLN A N 1
ATOM 673 C CA . GLN A 1 91 ? 11.426 -9.450 -9.685 1.00 90.38 91 GLN A CA 1
ATOM 674 C C . GLN A 1 91 ? 10.577 -10.422 -8.869 1.00 90.38 91 GLN A C 1
ATOM 676 O O . GLN A 1 91 ? 9.519 -10.043 -8.368 1.00 90.38 91 GLN A O 1
ATOM 681 N N . THR A 1 92 ? 11.022 -11.672 -8.749 1.00 91.94 92 THR A N 1
ATOM 682 C CA . THR A 1 92 ? 10.304 -12.693 -7.980 1.00 91.94 92 THR A CA 1
ATOM 683 C C . THR A 1 92 ? 10.277 -12.339 -6.493 1.00 91.94 92 THR A C 1
ATOM 685 O O . THR A 1 92 ? 9.217 -12.404 -5.877 1.00 91.94 92 THR A O 1
ATOM 688 N N . GLN A 1 93 ? 11.401 -11.882 -5.938 1.00 94.44 93 GLN A N 1
ATOM 689 C CA . GLN A 1 93 ? 11.488 -11.416 -4.550 1.00 94.44 93 GLN A CA 1
ATOM 690 C C . GLN A 1 93 ? 10.582 -10.206 -4.292 1.00 94.44 93 GLN A C 1
ATOM 692 O O . GLN A 1 93 ? 9.820 -10.196 -3.330 1.00 94.44 93 GLN A O 1
ATOM 697 N N . VAL A 1 94 ? 10.581 -9.216 -5.191 1.00 94.88 94 VAL A N 1
ATOM 698 C CA . VAL A 1 94 ? 9.703 -8.043 -5.047 1.00 94.88 94 VAL A CA 1
ATOM 699 C C . VAL A 1 94 ? 8.221 -8.434 -5.086 1.00 94.88 94 VAL A C 1
ATOM 701 O O . VAL A 1 94 ? 7.423 -7.900 -4.319 1.00 94.88 94 VAL A O 1
ATOM 704 N N . LYS A 1 95 ? 7.834 -9.405 -5.924 1.00 93.19 95 LYS A N 1
ATOM 705 C CA . LYS A 1 95 ? 6.459 -9.934 -5.933 1.00 93.19 95 LYS A CA 1
ATOM 706 C C . LYS A 1 95 ? 6.081 -10.596 -4.606 1.00 93.19 95 LYS A C 1
ATOM 708 O O . LYS A 1 95 ? 4.975 -10.370 -4.127 1.00 93.19 95 LYS A O 1
ATOM 713 N N . GLN A 1 96 ? 6.994 -11.349 -3.992 1.00 96.12 96 GLN A N 1
ATOM 714 C CA . GLN A 1 96 ? 6.763 -11.945 -2.672 1.00 96.12 96 GLN A CA 1
ATOM 715 C C . GLN A 1 96 ? 6.548 -10.873 -1.595 1.00 96.12 96 GLN A C 1
ATOM 717 O O . GLN A 1 96 ? 5.644 -11.008 -0.768 1.00 96.12 96 GLN A O 1
ATOM 722 N N . GLU A 1 97 ? 7.312 -9.777 -1.629 1.00 96.75 97 GLU A N 1
ATOM 723 C CA . GLU A 1 97 ? 7.090 -8.654 -0.711 1.00 96.75 97 GLU A CA 1
ATOM 724 C C . GLU A 1 97 ? 5.740 -7.963 -0.952 1.00 96.75 97 GLU A C 1
ATOM 726 O O . GLU A 1 97 ? 5.047 -7.615 0.005 1.00 96.75 97 GLU A O 1
ATOM 731 N N . LEU A 1 98 ? 5.296 -7.828 -2.206 1.00 96.56 98 LEU A N 1
ATOM 732 C CA . LEU A 1 98 ? 3.955 -7.312 -2.515 1.00 96.56 98 LEU A CA 1
ATOM 733 C C . LEU A 1 98 ? 2.840 -8.230 -1.978 1.00 96.56 98 LEU A C 1
ATOM 735 O O . LEU A 1 9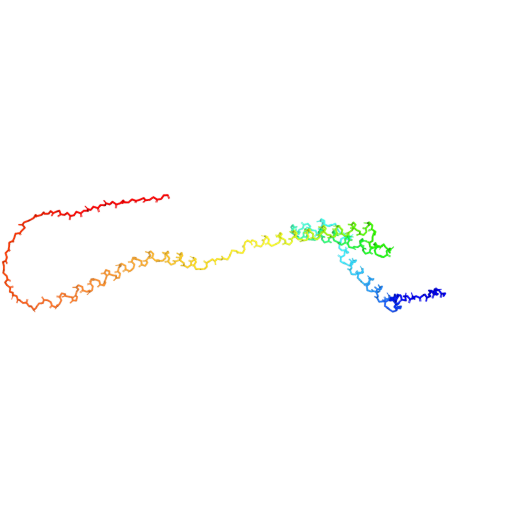8 ? 1.859 -7.734 -1.415 1.00 96.56 98 LEU A O 1
ATOM 739 N N . ASP A 1 99 ? 2.997 -9.552 -2.077 1.00 97.12 99 ASP A N 1
ATOM 740 C CA . ASP A 1 99 ? 2.055 -10.517 -1.489 1.00 97.12 99 ASP A CA 1
ATOM 741 C C . ASP A 1 99 ? 2.036 -10.431 0.044 1.00 97.12 99 ASP A C 1
ATOM 743 O O . ASP A 1 99 ? 0.972 -10.459 0.675 1.00 97.12 99 ASP A O 1
ATOM 747 N N . ARG A 1 100 ? 3.203 -10.238 0.661 1.00 97.56 100 ARG A N 1
ATOM 748 C CA . ARG A 1 100 ? 3.322 -10.010 2.103 1.00 97.56 100 ARG A CA 1
ATOM 749 C C . ARG A 1 100 ? 2.601 -8.728 2.532 1.00 97.56 100 ARG A C 1
ATOM 751 O O . ARG A 1 100 ? 1.840 -8.752 3.504 1.00 97.56 100 ARG A O 1
ATOM 758 N N . VAL A 1 101 ? 2.764 -7.632 1.789 1.00 97.69 101 VAL A N 1
ATOM 759 C CA . VAL A 1 101 ? 2.046 -6.363 2.007 1.00 97.69 101 VAL A CA 1
ATOM 760 C C . VAL A 1 101 ? 0.531 -6.547 1.882 1.00 97.69 101 VAL A C 1
ATOM 762 O O . VAL A 1 101 ? -0.217 -6.063 2.735 1.00 97.69 101 VAL A O 1
ATOM 765 N N . LYS A 1 102 ? 0.057 -7.310 0.891 1.00 96.69 102 LYS A N 1
ATOM 766 C CA . LYS A 1 102 ? -1.371 -7.643 0.741 1.00 96.69 102 LYS A CA 1
ATOM 767 C C . LYS A 1 102 ? -1.932 -8.341 1.985 1.00 96.69 102 LYS A C 1
ATOM 769 O O . LYS A 1 102 ? -3.040 -8.015 2.417 1.00 96.69 102 LYS A O 1
ATOM 774 N N . GLY A 1 103 ? -1.158 -9.236 2.599 1.00 97.44 103 GLY A N 1
ATOM 775 C CA . GLY A 1 103 ? -1.515 -9.857 3.876 1.00 97.44 103 GLY A CA 1
ATOM 776 C C . GLY A 1 103 ? -1.687 -8.840 5.012 1.00 97.44 103 GLY A C 1
ATOM 777 O O . GLY A 1 103 ? -2.626 -8.945 5.801 1.00 97.44 103 GLY A O 1
ATOM 778 N N . PHE A 1 104 ? -0.841 -7.809 5.085 1.00 97.50 104 PHE A N 1
ATOM 779 C CA . PHE A 1 104 ? -1.000 -6.734 6.074 1.00 97.50 104 PHE A CA 1
ATOM 780 C C . PHE A 1 104 ? -2.227 -5.855 5.812 1.00 97.50 104 PHE A C 1
ATOM 782 O O . PHE A 1 104 ? -2.933 -5.511 6.759 1.00 97.50 104 PHE A O 1
ATOM 789 N N . VAL A 1 105 ? -2.547 -5.560 4.549 1.00 97.06 105 VAL A N 1
ATOM 790 C CA . VAL A 1 105 ? -3.789 -4.849 4.194 1.00 97.06 105 VAL A CA 1
ATOM 791 C C . VAL A 1 105 ? -5.021 -5.632 4.660 1.00 97.06 105 VAL A C 1
ATOM 793 O O . VAL A 1 105 ? -5.957 -5.042 5.197 1.00 97.06 105 VAL A O 1
ATOM 796 N N . GLN A 1 106 ? -5.027 -6.958 4.501 1.00 97.31 106 GLN A N 1
ATOM 797 C CA . GLN A 1 106 ? -6.120 -7.806 4.992 1.00 97.31 106 GLN A CA 1
ATOM 798 C C . GLN A 1 106 ? -6.239 -7.772 6.519 1.00 97.31 106 GLN A C 1
ATOM 800 O O . GLN A 1 106 ? -7.349 -7.659 7.033 1.00 97.31 106 GLN A O 1
ATOM 805 N N . LYS A 1 107 ? -5.113 -7.804 7.243 1.00 96.69 107 LYS A N 1
ATOM 806 C CA . LYS A 1 107 ? -5.106 -7.671 8.709 1.00 96.69 107 LYS A CA 1
ATOM 807 C C . LYS A 1 107 ? -5.694 -6.336 9.161 1.00 96.69 107 LYS A C 1
ATOM 809 O O . LYS A 1 107 ? -6.514 -6.331 10.069 1.00 96.69 107 LYS A O 1
ATOM 814 N N . ILE A 1 108 ? -5.330 -5.233 8.502 1.00 96.25 108 ILE A N 1
ATOM 815 C CA . ILE A 1 108 ? -5.900 -3.908 8.786 1.00 96.25 108 ILE A CA 1
ATOM 816 C C . ILE A 1 108 ? -7.416 -3.929 8.579 1.00 96.25 108 ILE A C 1
ATOM 818 O O . ILE A 1 108 ? -8.147 -3.560 9.490 1.00 96.25 108 ILE A O 1
ATOM 822 N N . LYS A 1 109 ? -7.892 -4.419 7.427 1.00 95.75 109 LYS A N 1
ATOM 823 C CA . LYS A 1 109 ? -9.334 -4.502 7.133 1.00 95.75 109 LYS A CA 1
ATOM 824 C C . LYS A 1 109 ? -10.088 -5.324 8.176 1.00 95.75 109 LYS A C 1
ATOM 826 O O . LYS A 1 109 ? -11.121 -4.887 8.668 1.00 95.75 109 LYS A O 1
ATOM 831 N N . TYR A 1 110 ? -9.539 -6.476 8.550 1.00 94.94 110 TYR A N 1
ATOM 832 C CA . TYR A 1 110 ? -10.106 -7.311 9.603 1.00 94.94 110 TYR A CA 1
ATOM 833 C C . TYR A 1 110 ? -10.168 -6.567 10.944 1.00 94.94 110 TYR A C 1
ATOM 835 O O . TYR A 1 110 ? -11.203 -6.570 11.606 1.00 94.94 110 TYR A O 1
ATOM 843 N N . SER A 1 111 ? -9.094 -5.878 11.338 1.00 93.06 111 SER A N 1
ATOM 844 C CA . SER A 1 111 ? -9.080 -5.067 12.560 1.00 93.06 111 SER A CA 1
ATOM 845 C C . SER A 1 111 ? -10.116 -3.941 12.532 1.00 93.06 111 SER A C 1
ATOM 847 O O . SER A 1 111 ? -10.748 -3.681 13.552 1.00 93.06 111 SER A O 1
ATOM 849 N N . GLU A 1 112 ? -10.335 -3.300 11.383 1.00 92.31 112 GLU A N 1
ATOM 850 C CA . GLU A 1 112 ? -11.376 -2.277 11.221 1.00 92.31 112 GLU A CA 1
ATOM 851 C C . GLU A 1 112 ? -12.789 -2.848 11.325 1.00 92.31 112 GLU A C 1
ATOM 853 O O . GLU A 1 112 ? -13.674 -2.210 11.893 1.00 92.31 112 GLU A O 1
ATOM 858 N N . GLU A 1 113 ? -13.021 -4.040 10.783 1.00 90.81 113 GLU A N 1
ATOM 859 C CA . GLU A 1 113 ? -14.305 -4.730 10.906 1.00 90.81 113 GLU A CA 1
ATOM 860 C C . GLU A 1 113 ? -14.576 -5.153 12.348 1.00 90.81 113 GLU A C 1
ATOM 862 O O . GLU A 1 113 ? -15.668 -4.909 12.856 1.00 90.81 113 GLU A O 1
ATOM 867 N N . MET A 1 114 ? -13.575 -5.703 13.034 1.00 87.62 114 MET A N 1
ATOM 868 C CA . MET A 1 114 ? -13.687 -6.068 14.448 1.00 87.62 114 MET A CA 1
ATOM 869 C C . MET A 1 114 ? -13.903 -4.845 15.348 1.00 87.62 114 MET A C 1
ATOM 871 O O . MET A 1 114 ? -14.662 -4.920 16.313 1.00 87.62 114 MET A O 1
ATOM 875 N N . ALA A 1 115 ? -13.291 -3.702 15.022 1.00 86.25 115 ALA A N 1
ATOM 876 C CA . ALA A 1 115 ? -13.463 -2.458 15.773 1.00 86.25 115 ALA A CA 1
ATOM 877 C C . ALA A 1 115 ? -14.894 -1.894 15.707 1.00 86.25 115 ALA A C 1
ATOM 879 O O . ALA A 1 115 ? -15.294 -1.161 16.608 1.00 86.25 115 ALA A O 1
ATOM 880 N N . LYS A 1 116 ? -15.693 -2.259 14.692 1.00 84.19 116 LYS A N 1
ATOM 881 C CA . LYS A 1 116 ? -17.123 -1.894 14.621 1.00 84.19 116 LYS A CA 1
ATOM 882 C C . LYS A 1 116 ? -17.973 -2.623 15.671 1.00 84.19 116 LYS A C 1
ATOM 884 O O . LYS A 1 116 ? -19.139 -2.280 15.844 1.00 84.19 116 LYS A O 1
ATOM 889 N N . GLY A 1 117 ? -17.386 -3.591 16.378 1.00 77.62 117 GLY A N 1
ATOM 890 C CA . GLY A 1 117 ? -18.050 -4.405 17.383 1.00 77.62 117 GLY A CA 1
ATOM 891 C C . GLY A 1 117 ? -19.004 -5.437 16.773 1.00 77.62 117 GLY A C 1
ATOM 892 O O . GLY A 1 117 ? -19.268 -5.430 15.566 1.00 77.62 117 GLY A O 1
ATOM 893 N N . PRO A 1 118 ? -19.540 -6.355 17.596 1.00 75.31 118 PRO A N 1
ATOM 894 C CA . PRO A 1 118 ? -20.627 -7.218 17.169 1.00 75.31 118 PRO A CA 1
ATOM 895 C C . PRO A 1 118 ? -21.802 -6.348 16.716 1.00 75.31 118 PRO A C 1
ATOM 897 O O . PRO A 1 118 ? -22.248 -5.466 17.447 1.00 75.31 118 PRO A O 1
ATOM 900 N N . GLN A 1 119 ? -22.335 -6.620 15.526 1.00 71.94 119 GLN A N 1
ATOM 901 C CA . GLN A 1 119 ? -23.644 -6.116 15.116 1.00 71.94 119 GLN A CA 1
ATOM 902 C C . GLN A 1 119 ? -24.691 -6.808 15.996 1.00 71.94 119 GLN A C 1
ATOM 904 O O . GLN A 1 119 ? -25.254 -7.836 15.613 1.00 71.94 119 GLN A O 1
ATOM 909 N N . VAL A 1 120 ? -24.891 -6.305 17.217 1.00 73.38 120 VAL A N 1
ATOM 910 C CA . VAL A 1 120 ? -25.910 -6.816 18.134 1.00 73.38 120 VAL A CA 1
ATOM 911 C C . VAL A 1 120 ? -27.261 -6.437 17.545 1.00 73.38 120 VAL A C 1
ATOM 913 O O . VAL A 1 120 ? -27.776 -5.341 17.750 1.00 73.38 120 VAL A O 1
ATOM 916 N N . LYS A 1 121 ? -27.827 -7.347 16.754 1.00 79.19 121 LYS A N 1
ATOM 917 C CA . LYS A 1 121 ? -29.218 -7.254 16.332 1.00 79.19 121 LYS A CA 1
ATOM 918 C C . LYS A 1 121 ? -30.066 -7.626 17.537 1.00 79.19 121 LYS A C 1
ATOM 920 O O . LYS A 1 121 ? -30.013 -8.759 18.006 1.00 79.19 121 LYS A O 1
ATOM 925 N N . VAL A 1 122 ? -30.798 -6.652 18.063 1.00 82.62 122 VAL A N 1
ATOM 926 C CA . VAL A 1 122 ? -31.736 -6.889 19.158 1.00 82.62 122 VAL A CA 1
ATOM 927 C C . VAL A 1 122 ? -32.884 -7.738 18.618 1.00 82.62 122 VAL A C 1
ATOM 929 O O . VAL A 1 122 ? -33.500 -7.380 17.613 1.00 82.62 122 VAL A O 1
ATOM 932 N N . ASP A 1 123 ? -33.164 -8.863 19.272 1.00 88.75 123 ASP A N 1
ATOM 933 C CA . ASP A 1 123 ? -34.349 -9.669 18.987 1.00 88.75 123 ASP A CA 1
ATOM 934 C C . ASP A 1 123 ? -35.581 -8.944 19.546 1.00 88.75 123 ASP A C 1
ATOM 936 O O . ASP A 1 123 ? -35.869 -8.975 20.746 1.00 88.75 123 ASP A O 1
ATOM 940 N N . ALA A 1 124 ? -36.276 -8.227 18.661 1.00 91.56 124 ALA A N 1
ATOM 941 C CA . ALA A 1 124 ? -37.458 -7.449 19.008 1.00 91.56 124 ALA A CA 1
ATOM 942 C C . ALA A 1 124 ? -38.611 -8.332 19.509 1.00 91.56 124 ALA A C 1
ATOM 944 O O . ALA A 1 124 ? -39.405 -7.887 20.338 1.00 91.56 124 ALA A O 1
ATOM 945 N N . GLU A 1 125 ? -38.695 -9.583 19.048 1.00 90.12 125 GLU A N 1
ATOM 946 C CA . GLU A 1 125 ? -39.734 -10.510 19.484 1.00 90.12 125 GLU A CA 1
ATOM 947 C C . GLU A 1 125 ? -39.459 -10.985 20.913 1.00 90.12 125 GLU A C 1
ATOM 949 O O . GLU A 1 125 ? -40.353 -10.947 21.763 1.00 90.12 125 GLU A O 1
ATOM 954 N N . ALA A 1 126 ? -38.212 -11.351 21.219 1.00 91.31 126 ALA A N 1
ATOM 955 C CA . ALA A 1 126 ? -37.801 -11.682 22.580 1.00 91.31 126 ALA A CA 1
ATOM 956 C C . ALA A 1 126 ? -37.980 -10.489 23.534 1.00 91.31 126 ALA A C 1
ATOM 958 O O . ALA A 1 126 ? -38.551 -10.650 24.614 1.00 91.31 126 ALA A O 1
ATOM 959 N N . ALA A 1 127 ? -37.576 -9.281 23.123 1.00 91.88 127 ALA A N 1
ATOM 960 C CA . ALA A 1 127 ? -37.811 -8.056 23.890 1.00 91.88 127 ALA A CA 1
ATOM 961 C C . ALA A 1 127 ? -39.311 -7.826 24.151 1.00 91.88 127 ALA A C 1
ATOM 963 O O . ALA A 1 127 ? -39.704 -7.540 25.282 1.00 91.88 127 ALA A O 1
ATOM 964 N N . GLY A 1 128 ? -40.159 -8.038 23.138 1.00 91.31 128 GLY A N 1
ATOM 965 C CA . GLY A 1 128 ? -41.614 -7.977 23.274 1.00 91.31 128 GLY A CA 1
ATOM 966 C C . GLY A 1 128 ? -42.159 -8.992 24.280 1.00 91.31 128 GLY A C 1
ATOM 967 O O . GLY A 1 128 ? -42.996 -8.644 25.112 1.00 91.31 128 GLY A O 1
ATOM 968 N N . ARG A 1 129 ? -41.648 -10.229 24.278 1.00 93.31 129 ARG A N 1
ATOM 969 C CA . ARG A 1 129 ? -42.014 -11.254 25.274 1.00 93.31 129 ARG A CA 1
ATOM 970 C C . ARG A 1 129 ? -41.625 -10.831 26.693 1.00 93.31 129 ARG A C 1
ATOM 972 O O . ARG A 1 129 ? -42.444 -10.983 27.596 1.00 93.31 129 ARG A O 1
ATOM 979 N N . PHE A 1 130 ? -40.434 -10.260 26.891 1.00 91.00 130 PHE A N 1
ATOM 980 C CA . PHE A 1 130 ? -40.003 -9.755 28.203 1.00 91.00 130 PHE A CA 1
ATOM 981 C C . PHE A 1 130 ? -40.888 -8.607 28.704 1.00 91.00 130 PHE A C 1
ATOM 983 O O . PHE A 1 130 ? -41.317 -8.630 29.858 1.00 91.00 130 PHE A O 1
ATOM 990 N N . ILE A 1 131 ? -41.214 -7.646 27.836 1.00 89.12 131 ILE A N 1
ATOM 991 C CA . ILE A 1 131 ? -42.087 -6.512 28.172 1.00 89.12 131 ILE A CA 1
ATOM 992 C C . ILE A 1 131 ? -43.496 -7.006 28.518 1.00 89.12 131 ILE A C 1
ATOM 994 O O . ILE A 1 131 ? -44.031 -6.667 29.571 1.00 89.12 131 ILE A O 1
ATOM 998 N N . ASN A 1 132 ? -44.082 -7.859 27.676 1.00 87.12 132 ASN A N 1
ATOM 999 C CA . ASN A 1 132 ? -45.426 -8.391 27.899 1.00 87.12 132 ASN A CA 1
ATOM 1000 C C . ASN A 1 132 ? -45.506 -9.224 29.180 1.00 87.12 132 ASN A C 1
ATOM 1002 O O . ASN A 1 132 ? -46.478 -9.108 29.922 1.00 87.12 132 ASN A O 1
ATOM 1006 N N . HIS A 1 133 ? -44.483 -10.027 29.478 1.00 87.94 133 HIS A N 1
ATOM 1007 C CA . HIS A 1 133 ? -44.446 -10.795 30.718 1.00 87.94 133 HIS A CA 1
ATOM 1008 C C . HIS A 1 133 ? -44.340 -9.877 31.946 1.00 87.94 133 HIS A C 1
ATOM 1010 O O . HIS A 1 133 ? -45.053 -10.100 32.925 1.00 87.94 133 HIS A O 1
ATOM 1016 N N . ALA A 1 134 ? -43.509 -8.832 31.895 1.00 85.94 134 ALA A N 1
ATOM 1017 C CA . ALA A 1 134 ? -43.374 -7.862 32.985 1.00 85.94 134 ALA A CA 1
ATOM 1018 C C . ALA A 1 134 ? -44.657 -7.038 33.220 1.00 85.94 134 ALA A C 1
ATOM 1020 O O . ALA A 1 134 ? -44.981 -6.710 34.358 1.00 85.94 134 ALA A O 1
ATOM 1021 N N . LEU A 1 135 ? -45.418 -6.738 32.163 1.00 82.94 135 LEU A N 1
ATOM 1022 C CA . LEU A 1 135 ? -46.716 -6.057 32.263 1.00 82.94 135 LEU A CA 1
ATOM 1023 C C . LEU A 1 135 ? -47.852 -7.004 32.676 1.00 82.94 135 LEU A C 1
ATOM 1025 O O . LEU A 1 135 ? -48.818 -6.586 33.315 1.00 82.94 135 LEU A O 1
ATOM 1029 N N . SER A 1 136 ? -47.752 -8.290 32.337 1.00 77.50 136 SER A N 1
ATOM 1030 C CA . SER A 1 136 ? -48.792 -9.270 32.658 1.00 77.50 136 SER A CA 1
ATOM 1031 C C . SER A 1 136 ? -48.945 -9.506 34.160 1.00 77.50 136 SER A C 1
ATOM 1033 O O . SER A 1 136 ? -50.062 -9.735 34.607 1.00 77.50 136 SER A O 1
ATOM 1035 N N . SER A 1 137 ? -47.883 -9.371 34.961 1.00 64.19 137 SER A N 1
ATOM 1036 C CA . SER A 1 137 ? -47.986 -9.470 36.424 1.00 64.19 137 SER A CA 1
ATOM 1037 C C . SER A 1 137 ? -48.869 -8.381 37.042 1.00 64.19 137 SER A C 1
ATOM 1039 O O . SER A 1 137 ? -49.529 -8.646 38.042 1.00 64.19 137 SER A O 1
ATOM 1041 N N . ASP A 1 138 ? -48.944 -7.199 36.422 1.00 61.56 138 ASP A N 1
ATOM 1042 C CA . ASP A 1 138 ? -49.830 -6.109 36.855 1.00 61.56 138 ASP A CA 1
ATOM 1043 C C . ASP A 1 138 ? -51.266 -6.318 36.329 1.00 61.56 138 ASP A C 1
ATOM 1045 O O . ASP A 1 138 ? -52.261 -6.128 37.031 1.00 61.56 138 ASP A O 1
ATOM 1049 N N . GLN A 1 139 ? -51.397 -6.853 35.108 1.00 62.62 139 GLN A N 1
ATOM 1050 C CA . GLN A 1 139 ? -52.700 -7.190 34.527 1.00 62.62 139 GLN A CA 1
ATOM 1051 C C . GLN A 1 139 ? -53.375 -8.411 35.156 1.00 62.62 139 GLN A C 1
ATOM 1053 O O . GLN A 1 139 ? -54.597 -8.504 35.085 1.00 62.62 139 GLN A O 1
ATOM 1058 N N . VAL A 1 140 ? -52.638 -9.339 35.771 1.00 62.88 140 VAL A N 1
ATOM 1059 C CA . VAL A 1 140 ? -53.231 -10.454 36.531 1.00 62.88 140 VAL A CA 1
ATOM 1060 C C . VAL A 1 140 ? -53.991 -9.919 37.746 1.00 62.88 140 VAL A C 1
ATOM 1062 O O . VAL A 1 140 ? -55.088 -10.395 38.026 1.00 62.88 140 VAL A O 1
ATOM 1065 N N . TYR A 1 141 ? -53.480 -8.876 38.408 1.00 58.09 141 TYR A N 1
ATOM 1066 C CA . TYR A 1 141 ? -54.188 -8.220 39.509 1.00 58.09 141 TYR A CA 1
ATOM 1067 C C . TYR A 1 141 ? -55.427 -7.464 39.011 1.00 58.09 141 TYR A C 1
ATOM 1069 O O . TYR A 1 141 ? -56.510 -7.606 39.574 1.00 58.09 141 TYR A O 1
ATOM 1077 N N . VAL A 1 142 ? -55.310 -6.727 37.901 1.00 61.59 142 VAL A N 1
ATOM 1078 C CA . VAL A 1 142 ? -56.446 -6.007 37.296 1.00 61.59 142 VAL A CA 1
ATOM 1079 C C . VAL A 1 142 ? -57.515 -6.965 36.751 1.00 61.59 142 VAL A C 1
ATOM 1081 O O . VAL A 1 142 ? -58.703 -6.706 36.930 1.00 61.59 142 VAL A O 1
ATOM 1084 N N . LYS A 1 143 ? -57.128 -8.089 36.134 1.00 67.56 143 LYS A N 1
ATOM 1085 C CA . LYS A 1 143 ? -58.061 -9.141 35.695 1.00 67.56 143 LYS A CA 1
ATOM 1086 C C . LYS A 1 143 ? -58.749 -9.803 36.880 1.00 67.56 143 LYS A C 1
ATOM 1088 O O . LYS A 1 143 ? -59.971 -9.844 36.880 1.00 67.56 143 LYS A O 1
ATOM 1093 N N . ALA A 1 144 ? -58.008 -10.192 37.918 1.00 65.44 144 ALA A N 1
ATOM 1094 C CA . ALA A 1 144 ? -58.592 -10.773 39.126 1.00 65.44 144 ALA A CA 1
ATOM 1095 C C . ALA A 1 144 ? -59.553 -9.801 39.837 1.00 65.44 144 ALA A C 1
ATOM 1097 O O . ALA A 1 144 ? -60.608 -10.211 40.316 1.00 65.44 144 ALA A O 1
ATOM 1098 N N . LEU A 1 145 ? -59.237 -8.501 39.882 1.00 65.62 145 LEU A N 1
ATOM 1099 C CA . LEU A 1 145 ? -60.140 -7.486 40.434 1.00 65.62 145 LEU A CA 1
ATOM 1100 C C . LEU A 1 145 ? -61.379 -7.250 39.564 1.00 65.62 145 LEU A C 1
ATOM 1102 O O . LEU A 1 145 ? -62.458 -7.006 40.100 1.00 65.62 145 LEU A O 1
ATOM 1106 N N . ASN A 1 146 ? -61.244 -7.304 38.240 1.00 71.25 146 ASN A N 1
ATOM 1107 C CA . ASN A 1 146 ? -62.375 -7.152 37.328 1.00 71.25 146 ASN A CA 1
ATOM 1108 C C . ASN A 1 146 ? -63.282 -8.390 37.324 1.00 71.25 146 ASN A C 1
ATOM 1110 O O . ASN A 1 146 ? -64.495 -8.229 37.259 1.00 71.25 146 ASN A O 1
ATOM 1114 N N . GLU A 1 147 ? -62.717 -9.590 37.457 1.00 73.88 147 GLU A N 1
ATOM 1115 C CA . GLU A 1 147 ? -63.451 -10.849 37.642 1.00 73.88 147 GLU A CA 1
ATOM 1116 C C . GLU A 1 147 ? -64.221 -10.828 38.971 1.00 73.88 147 GLU A C 1
ATOM 1118 O O . GLU A 1 147 ? -65.432 -11.031 38.975 1.00 73.88 147 GLU A O 1
ATOM 1123 N N . ARG A 1 148 ? -63.582 -10.403 40.071 1.00 70.00 148 ARG A N 1
ATOM 1124 C CA . ARG A 1 1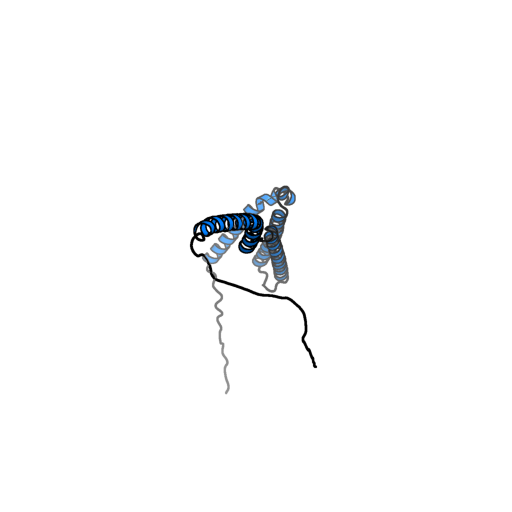48 ? -64.249 -10.200 41.374 1.00 70.00 148 ARG A CA 1
ATOM 1125 C C . ARG A 1 148 ? -65.399 -9.187 41.312 1.00 70.00 148 ARG A C 1
ATOM 1127 O O . ARG A 1 148 ? -66.448 -9.410 41.904 1.00 70.00 148 ARG A O 1
ATOM 1134 N N . LYS A 1 149 ? -65.222 -8.077 40.588 1.00 66.12 149 LYS A N 1
ATOM 1135 C CA . LYS A 1 149 ? -66.270 -7.055 40.392 1.00 66.12 149 LYS A CA 1
ATOM 1136 C C . LYS A 1 149 ? -67.378 -7.489 39.428 1.00 66.12 149 LYS A C 1
ATOM 1138 O O . LYS A 1 149 ? -68.439 -6.867 39.428 1.00 66.12 149 LYS A O 1
ATOM 1143 N N . ALA A 1 150 ? -67.130 -8.475 38.569 1.00 67.50 150 ALA A N 1
ATOM 1144 C CA . ALA A 1 150 ? -68.138 -9.045 37.681 1.00 67.50 150 ALA A CA 1
ATOM 1145 C C . ALA A 1 150 ? -69.007 -10.067 38.428 1.00 67.50 150 ALA A C 1
ATOM 1147 O O . ALA A 1 150 ? -70.225 -9.993 38.312 1.00 67.50 150 ALA A O 1
ATOM 1148 N N . GLU A 1 151 ? -68.398 -10.918 39.261 1.00 63.72 151 GLU A N 1
ATOM 1149 C CA . GLU A 1 151 ? -69.098 -11.866 40.147 1.00 63.72 151 GLU A CA 1
ATOM 1150 C C . GLU A 1 151 ? -70.003 -11.142 41.166 1.00 63.72 151 GLU A C 1
ATOM 1152 O O . GLU A 1 151 ? -71.165 -11.498 41.347 1.00 63.72 151 GLU A O 1
ATOM 1157 N N . GLU A 1 152 ? -69.531 -10.032 41.747 1.00 57.94 152 GLU A N 1
ATOM 1158 C CA . GLU A 1 152 ? -70.332 -9.208 42.667 1.00 57.94 152 GLU A CA 1
ATOM 1159 C C . GLU A 1 152 ? -71.520 -8.509 41.971 1.00 57.94 152 GLU A C 1
ATOM 1161 O O . GLU A 1 152 ? -72.521 -8.190 42.608 1.00 57.94 152 GLU A O 1
ATOM 1166 N N . LYS A 1 153 ? -71.450 -8.278 40.652 1.00 56.22 153 LYS A N 1
ATOM 1167 C CA . LYS A 1 153 ? -72.567 -7.709 39.879 1.00 56.22 153 LYS A CA 1
ATOM 1168 C C . LYS A 1 153 ? -73.589 -8.761 39.453 1.00 56.22 153 LYS A C 1
ATOM 1170 O O . LYS A 1 153 ? -74.763 -8.417 39.348 1.00 56.22 153 LYS A O 1
ATOM 1175 N N . THR A 1 154 ? -73.174 -10.008 39.238 1.00 51.47 154 THR A N 1
ATOM 1176 C CA . THR A 1 154 ? -74.083 -11.112 38.896 1.00 51.47 154 THR A CA 1
ATOM 1177 C C . THR A 1 154 ? -74.878 -11.607 40.109 1.00 51.47 154 THR A C 1
ATOM 1179 O O . THR A 1 154 ? -76.076 -11.851 39.979 1.00 51.47 154 THR A O 1
ATOM 1182 N N . ASP A 1 155 ? -74.288 -11.616 41.311 1.00 52.41 155 ASP A N 1
ATOM 1183 C CA . ASP A 1 155 ? -74.989 -12.001 42.555 1.00 52.41 155 ASP A CA 1
ATOM 1184 C C . ASP A 1 155 ? -76.087 -10.994 42.981 1.00 52.41 155 ASP A C 1
ATOM 1186 O O . ASP A 1 155 ? -77.067 -11.340 43.653 1.00 52.41 155 ASP A O 1
ATOM 1190 N N . VAL A 1 156 ? -75.970 -9.727 42.563 1.00 51.22 156 VAL A N 1
ATOM 1191 C CA . VAL A 1 156 ? -76.983 -8.679 42.813 1.00 51.22 156 VAL A CA 1
ATOM 1192 C C . VAL A 1 156 ? -78.155 -8.758 41.819 1.00 51.22 156 VAL A C 1
ATOM 1194 O O . VAL A 1 156 ? -79.239 -8.240 42.100 1.00 51.22 156 VAL A O 1
ATOM 1197 N N . GLU A 1 157 ? -77.975 -9.416 40.671 1.00 47.50 157 GLU A N 1
ATOM 1198 C CA . GLU A 1 157 ? -79.030 -9.598 39.667 1.00 47.50 157 GLU A CA 1
ATOM 1199 C C . GLU A 1 157 ? -79.848 -10.884 39.906 1.00 47.50 157 GLU A C 1
ATOM 1201 O O . GLU A 1 157 ? -81.068 -10.858 39.738 1.00 47.50 157 GLU A O 1
ATOM 1206 N N . GLU A 1 158 ? -79.245 -11.963 40.426 1.00 45.22 158 GLU A N 1
ATOM 1207 C CA . GLU A 1 158 ? -79.973 -13.204 40.766 1.00 45.22 158 GLU A CA 1
ATOM 1208 C C . GLU A 1 158 ? -80.856 -13.086 42.025 1.00 45.22 158 GLU A C 1
ATOM 1210 O O . GLU A 1 158 ? -81.914 -13.717 42.108 1.00 45.22 158 GLU A O 1
ATOM 1215 N N . THR A 1 159 ? -80.520 -12.202 42.972 1.00 40.88 159 THR A N 1
ATOM 1216 C CA . THR A 1 159 ? -81.304 -11.996 44.209 1.00 40.88 159 THR A CA 1
ATOM 1217 C C . THR A 1 159 ? -82.656 -11.293 44.006 1.00 40.88 159 THR A C 1
ATOM 1219 O O . THR A 1 159 ? -83.447 -11.212 44.947 1.00 40.88 159 THR A O 1
ATOM 1222 N N . LYS A 1 160 ? -82.987 -10.827 42.790 1.00 46.88 160 LYS A N 1
ATOM 1223 C CA . LYS A 1 160 ? -84.300 -10.222 42.470 1.00 46.88 160 LYS A CA 1
ATOM 1224 C C . LYS A 1 160 ? -85.309 -11.162 41.800 1.00 46.88 160 LYS A C 1
ATOM 1226 O O . LYS A 1 160 ? -86.456 -10.754 41.618 1.00 46.88 160 LYS A O 1
ATOM 1231 N N . THR A 1 161 ? -84.941 -12.397 41.460 1.00 37.47 161 THR A N 1
ATOM 1232 C CA . THR A 1 161 ? -85.825 -13.316 40.707 1.00 37.47 161 THR A CA 1
ATOM 1233 C C . THR A 1 161 ? -86.387 -14.497 41.501 1.00 37.47 161 THR A C 1
ATOM 1235 O O . THR A 1 161 ? -87.313 -15.149 41.023 1.00 37.47 161 THR A O 1
ATOM 1238 N N . GLU A 1 162 ? -85.944 -14.739 42.734 1.00 40.38 162 GLU A N 1
ATOM 1239 C CA . GLU A 1 162 ? -86.386 -15.892 43.538 1.00 40.38 162 GLU A CA 1
ATOM 1240 C C . GLU A 1 162 ? -87.339 -15.523 44.689 1.00 40.38 162 GLU A C 1
ATOM 1242 O O . GLU A 1 162 ? -87.194 -15.970 45.820 1.00 40.38 162 GLU A O 1
ATOM 1247 N N . GLU A 1 163 ? -88.381 -14.738 44.411 1.00 38.94 163 GLU A N 1
ATOM 1248 C CA . GLU A 1 163 ? -89.512 -14.565 45.338 1.00 38.94 163 GLU A CA 1
ATOM 1249 C C . GLU A 1 163 ? -90.835 -14.994 44.681 1.00 38.94 163 GLU A C 1
ATOM 1251 O O . GLU A 1 163 ?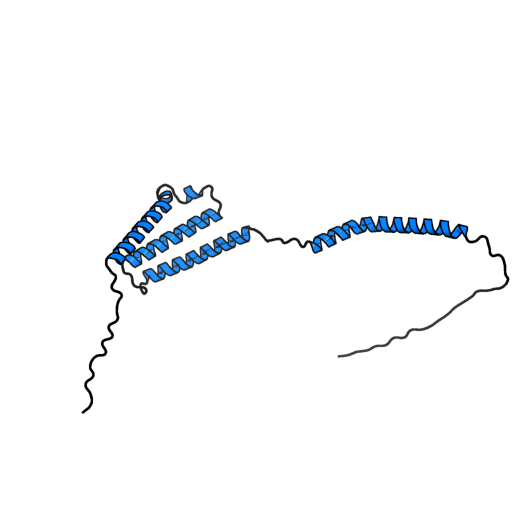 -91.850 -14.314 44.779 1.00 38.94 163 GLU A O 1
ATOM 1256 N N . LYS A 1 164 ? -90.847 -16.116 43.942 1.00 35.09 164 LYS A N 1
ATOM 1257 C CA . LYS A 1 164 ? -92.091 -16.724 43.420 1.00 35.09 164 LYS A CA 1
ATOM 1258 C C . LYS A 1 164 ? -91.921 -18.184 42.965 1.00 35.09 164 LYS A C 1
ATOM 1260 O O . LYS A 1 164 ? -91.981 -18.472 41.781 1.00 35.09 164 LYS A O 1
ATOM 1265 N N . ALA A 1 165 ? -91.790 -19.128 43.899 1.00 32.28 165 ALA A N 1
ATOM 1266 C CA . ALA A 1 165 ? -92.257 -20.516 43.711 1.00 32.28 165 ALA A CA 1
ATOM 1267 C C . ALA A 1 165 ? -92.161 -21.312 45.021 1.00 32.28 165 ALA A C 1
ATOM 1269 O O . ALA A 1 165 ? -91.179 -21.976 45.335 1.00 32.28 165 ALA A O 1
ATOM 1270 N N . SER A 1 166 ? -93.221 -21.239 45.812 1.00 29.12 166 SER A N 1
ATOM 1271 C CA . SER A 1 166 ? -93.404 -22.009 47.035 1.00 29.12 166 SER A CA 1
ATOM 1272 C C . SER A 1 166 ? -93.708 -23.498 46.786 1.00 29.12 166 SER A C 1
ATOM 1274 O O . SER A 1 166 ? -94.539 -23.808 45.939 1.00 29.12 166 SER A O 1
ATOM 1276 N N . LYS A 1 167 ? -93.212 -24.347 47.703 1.00 29.14 167 LYS A N 1
ATOM 1277 C CA . LYS A 1 167 ? -93.819 -25.594 48.237 1.00 29.14 167 LYS A CA 1
ATOM 1278 C C . LYS A 1 167 ? -93.925 -26.837 47.331 1.00 29.14 167 LYS A C 1
ATOM 1280 O O . LYS A 1 167 ? -94.853 -26.943 46.544 1.00 29.14 167 LYS A O 1
ATOM 1285 N N . ALA A 1 168 ? -93.166 -27.885 47.687 1.00 28.09 168 ALA A N 1
ATOM 1286 C CA . ALA A 1 168 ? -93.680 -29.255 47.880 1.00 28.09 168 ALA A CA 1
ATOM 1287 C C . ALA A 1 168 ? -92.643 -30.172 48.580 1.00 28.09 168 ALA A C 1
ATOM 1289 O O . ALA A 1 168 ? -91.582 -30.415 48.030 1.00 28.09 168 ALA A O 1
ATOM 1290 N N . SER A 1 169 ? -92.993 -30.669 49.784 1.00 27.20 169 SER A N 1
ATOM 1291 C CA . SER A 1 169 ? -92.778 -32.034 50.354 1.00 27.20 169 SER A CA 1
ATOM 1292 C C . SER A 1 169 ? -91.454 -32.814 50.133 1.00 27.20 169 SER A C 1
ATOM 1294 O O . SER A 1 169 ? -90.962 -32.876 49.025 1.00 27.20 169 SER A O 1
ATOM 1296 N N . LYS A 1 170 ? -90.898 -33.668 51.012 1.00 26.12 170 LYS A N 1
ATOM 1297 C CA . LYS A 1 170 ? -91.149 -34.190 52.379 1.00 26.12 170 LYS A CA 1
ATOM 1298 C C . LYS A 1 170 ? -90.175 -35.388 52.561 1.00 26.12 170 LYS A C 1
ATOM 1300 O O . LYS A 1 170 ? -90.253 -36.277 51.730 1.00 26.12 170 LYS A O 1
ATOM 1305 N N . LYS A 1 171 ? -89.425 -35.478 53.687 1.00 24.80 171 LYS A N 1
ATOM 1306 C CA . LYS A 1 171 ? -88.807 -36.703 54.313 1.00 24.80 171 LYS A CA 1
ATOM 1307 C C . LYS A 1 171 ? -87.761 -37.496 53.463 1.00 24.80 171 LYS A C 1
ATOM 1309 O O . LYS A 1 171 ? -87.934 -37.639 52.275 1.00 24.80 171 LYS A O 1
ATOM 1314 N N . THR A 1 172 ? -86.676 -38.136 53.932 1.00 25.38 172 THR A N 1
ATOM 1315 C CA . THR A 1 172 ? -86.165 -38.577 55.249 1.00 25.38 172 THR A CA 1
ATOM 1316 C C . THR A 1 172 ? -84.707 -39.091 55.101 1.00 25.38 172 THR A C 1
ATOM 1318 O O . THR A 1 172 ? -84.424 -39.782 54.136 1.00 25.38 172 THR A O 1
ATOM 1321 N N . LYS A 1 173 ? -83.895 -38.909 56.159 1.00 28.66 173 LYS A N 1
ATOM 1322 C CA . LYS A 1 173 ? -82.916 -39.846 56.785 1.00 28.66 173 LYS A CA 1
ATOM 1323 C C . LYS A 1 173 ? -81.610 -40.322 56.085 1.00 28.66 173 LYS A C 1
ATOM 1325 O O . LYS A 1 173 ? -81.639 -41.066 55.121 1.00 28.66 173 LYS A O 1
ATOM 1330 N N . LYS A 1 174 ? -80.538 -40.143 56.889 1.00 26.00 174 LYS A N 1
ATOM 1331 C CA . LYS A 1 174 ? -79.404 -41.044 57.236 1.00 26.00 174 LYS A CA 1
ATOM 1332 C C . LYS A 1 174 ? -78.183 -41.154 56.295 1.00 26.00 174 LYS A C 1
ATOM 1334 O O . LYS A 1 174 ? -78.247 -41.750 55.234 1.00 26.00 174 LYS A O 1
ATOM 1339 N N . ALA A 1 175 ? -77.029 -40.727 56.824 1.00 31.08 175 ALA A N 1
ATOM 1340 C CA . ALA A 1 175 ? -75.708 -41.346 56.605 1.00 31.08 175 ALA A CA 1
ATOM 1341 C C . ALA A 1 175 ? -75.686 -42.795 57.188 1.00 31.08 175 ALA A C 1
ATOM 1343 O O . ALA A 1 175 ? -76.618 -43.087 57.953 1.00 31.08 175 ALA A O 1
ATOM 1344 N N . PRO A 1 176 ? -74.670 -43.683 56.977 1.00 42.66 176 PRO A N 1
ATOM 1345 C CA . PRO A 1 176 ? -73.269 -43.422 56.576 1.00 42.66 176 PRO A CA 1
ATOM 1346 C C . PRO A 1 176 ? -72.540 -44.537 55.734 1.00 42.66 176 PRO A C 1
ATOM 1348 O O . PRO A 1 176 ? -73.136 -45.523 55.321 1.00 42.66 176 PRO A O 1
ATOM 1351 N N . THR A 1 177 ? -71.214 -44.360 55.560 1.00 27.52 177 THR A N 1
ATOM 1352 C CA . THR A 1 177 ? -70.096 -45.350 55.446 1.00 27.52 177 THR A CA 1
ATOM 1353 C C . THR A 1 177 ? -69.749 -46.152 54.157 1.00 27.52 177 THR A C 1
ATOM 1355 O O . THR A 1 177 ? -70.463 -47.052 53.744 1.00 27.52 177 THR A O 1
ATOM 1358 N N . THR A 1 178 ? -68.507 -45.897 53.687 1.00 27.22 178 THR A N 1
ATOM 1359 C CA . THR A 1 178 ? -67.370 -46.812 53.352 1.00 27.22 178 THR A CA 1
ATOM 1360 C C . THR A 1 178 ? -67.361 -47.786 52.148 1.00 27.22 178 THR A C 1
ATOM 1362 O O . THR A 1 178 ? -68.071 -48.783 52.135 1.00 27.22 178 THR A O 1
ATOM 1365 N N . SER A 1 179 ? -66.314 -47.628 51.310 1.00 30.75 179 SER A N 1
ATOM 1366 C CA . SER A 1 179 ? -65.230 -48.610 51.013 1.00 30.75 179 SER A CA 1
ATOM 1367 C C . SER A 1 179 ? -64.977 -49.043 49.542 1.00 30.75 179 SER A C 1
ATOM 1369 O O . SER A 1 179 ? -65.878 -49.464 48.834 1.00 30.75 179 SER A O 1
ATOM 1371 N N . THR A 1 180 ? -63.678 -48.996 49.180 1.00 30.11 180 THR A N 1
ATOM 1372 C CA . THR A 1 180 ? -62.864 -49.871 48.284 1.00 30.11 180 THR A CA 1
ATOM 1373 C C . THR A 1 180 ? -63.249 -50.072 46.808 1.00 30.11 180 THR A C 1
ATOM 1375 O O . THR A 1 180 ? -64.317 -50.565 46.485 1.00 30.11 180 THR A O 1
ATOM 1378 N N . SER A 1 181 ? -62.370 -49.824 45.828 1.00 33.88 181 SER A N 1
ATOM 1379 C CA . SER A 1 181 ? -61.263 -50.700 45.346 1.00 33.88 181 SER A CA 1
ATOM 1380 C C . SER A 1 181 ? -61.110 -50.400 43.827 1.00 33.88 181 SER A C 1
ATOM 1382 O O . SER A 1 181 ? -62.046 -49.876 43.242 1.00 33.88 181 SER A O 1
ATOM 1384 N N . ALA A 1 182 ? -60.058 -50.650 43.048 1.00 34.69 182 ALA A N 1
ATOM 1385 C CA . ALA A 1 182 ? -58.720 -51.195 43.199 1.00 34.69 182 ALA A CA 1
ATOM 1386 C C . ALA A 1 182 ? -57.919 -50.811 41.931 1.00 34.69 182 ALA A C 1
ATOM 1388 O O . ALA A 1 182 ? -58.460 -50.730 40.830 1.00 34.69 182 ALA A O 1
ATOM 1389 N N . LYS A 1 183 ? -56.606 -50.634 42.089 1.00 36.25 183 LYS A N 1
ATOM 1390 C CA . LYS A 1 183 ? -55.595 -50.704 41.019 1.00 36.25 183 LYS A CA 1
ATOM 1391 C C . LYS A 1 183 ? -55.253 -52.185 40.770 1.00 36.25 183 LYS A C 1
ATOM 1393 O O . LYS A 1 183 ? -55.343 -52.973 41.712 1.00 36.25 183 LYS A O 1
ATOM 1398 N N . PRO A 1 184 ? -54.737 -52.567 39.590 1.00 43.03 184 PRO A N 1
ATOM 1399 C CA . PRO A 1 184 ? -53.347 -53.032 39.614 1.00 43.03 184 PRO A CA 1
ATOM 1400 C C . PRO A 1 184 ? -52.516 -52.655 38.376 1.00 43.03 184 PRO A C 1
ATOM 1402 O O . PRO A 1 184 ? -53.007 -52.230 37.337 1.00 43.03 184 PRO A O 1
ATOM 1405 N N . ALA A 1 185 ? -51.206 -52.810 38.554 1.00 40.94 185 ALA A N 1
ATOM 1406 C CA . ALA A 1 185 ? -50.125 -52.564 37.610 1.00 40.94 185 ALA A CA 1
ATOM 1407 C C . ALA A 1 185 ? -49.461 -53.883 37.168 1.00 40.94 185 ALA A C 1
ATOM 1409 O O . ALA A 1 185 ? -49.457 -54.837 37.944 1.00 40.94 185 ALA A O 1
ATOM 1410 N N . LYS A 1 186 ? -48.801 -53.898 35.997 1.00 38.94 186 LYS A N 1
ATOM 1411 C CA . LYS A 1 186 ? -47.571 -54.672 35.659 1.00 38.94 186 LYS A CA 1
ATOM 1412 C C . LYS A 1 186 ? -47.139 -54.297 34.221 1.00 38.94 186 LYS A C 1
ATOM 1414 O O . LYS A 1 186 ? -47.992 -54.273 33.350 1.00 38.94 186 LYS A O 1
ATOM 1419 N N . LYS A 1 187 ? -45.928 -53.747 33.987 1.00 39.53 187 LYS A N 1
ATOM 1420 C CA . LYS A 1 187 ? -44.621 -54.421 33.691 1.00 39.53 187 LYS A CA 1
ATOM 1421 C C . LYS A 1 187 ? -44.684 -55.263 32.391 1.00 39.53 187 LYS A C 1
ATOM 1423 O O . LYS A 1 187 ? -45.623 -56.022 32.260 1.00 39.53 187 LYS A O 1
ATOM 1428 N N . GLN A 1 188 ? -43.722 -55.285 31.454 1.00 46.19 188 GLN A N 1
ATOM 1429 C CA . GLN A 1 188 ? -42.254 -55.194 31.570 1.00 46.19 188 GLN A CA 1
ATOM 1430 C C . GLN A 1 188 ? -41.565 -55.285 30.170 1.00 46.19 188 GLN A C 1
ATOM 1432 O O . GLN A 1 188 ? -42.069 -56.056 29.372 1.00 46.19 188 GLN A O 1
ATOM 1437 N N . ARG A 1 189 ? -40.387 -54.626 29.991 1.00 39.06 189 ARG A N 1
ATOM 1438 C CA . ARG A 1 189 ? -39.081 -55.055 29.356 1.00 39.06 189 ARG A CA 1
ATOM 1439 C C . ARG A 1 189 ? -39.076 -55.703 27.943 1.00 39.06 189 ARG A C 1
ATOM 1441 O O . ARG A 1 189 ? -40.048 -56.311 27.556 1.00 39.06 189 ARG A O 1
ATOM 1448 N N . LYS A 1 190 ? -38.015 -55.735 27.121 1.00 43.81 190 LYS A N 1
ATOM 1449 C CA . LYS A 1 190 ? -36.543 -55.496 27.145 1.00 43.81 190 LYS A CA 1
ATOM 1450 C C . LYS A 1 190 ? -36.113 -55.426 25.645 1.00 43.81 190 LYS A C 1
ATOM 1452 O O . LYS A 1 190 ? -36.860 -55.934 24.818 1.00 43.81 190 LYS A O 1
ATOM 1457 N N . HIS A 1 191 ? -34.987 -54.840 25.243 1.00 51.00 191 HIS A N 1
ATOM 1458 C CA . HIS A 1 191 ? -33.634 -55.400 25.361 1.00 51.00 191 HIS A CA 1
ATOM 1459 C C . HIS A 1 191 ? -32.577 -54.319 25.138 1.00 51.00 191 HIS A C 1
ATOM 1461 O O . HIS A 1 191 ? -32.859 -53.400 24.342 1.00 51.00 191 HIS A O 1
#

Sequence (191 aa):
MYPTAGGFIRTSSAPIIHPTMAEQHLANVTSALGAIEEYLAPLTKASVDELTKNAAPIEKAKLQVGLAYSVNALLYILLKTQGASSKDLRQTQVKQELDRVKGFVQKIKYSEEMAKGPQVKVDAEAAGRFINHALSSDQVYVKALNERKAEEKTDV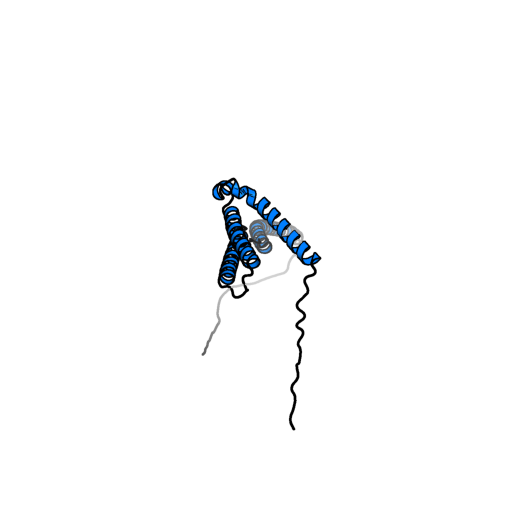EETKTEEKASKASKKTKKAPTTSTSAKPAKKQRKH

InterPro domains:
  IPR007146 Sas10/Utp3/C1D [PF04000] (27-106)
  IPR011082 Exosome-associated factor Rrp47/DNA strand repair C1D [PTHR15341] (20-189)

Foldseek 3Di:
DDDDDDDPPPPPPDPPCDPVNVVVVVVVVVVVVVVVCVVCVVCVVDPLCVVCVPPDPLVSLVVVLVVLLVVLVVQLVVCVVVVNDPPDPSNVVSVVSNVVSVVSVVVSVVVVVCVVPPPPDDPVVVVVVVVCVVVVVVVVVVVVVVVVVVVVVVVVVVVVPPPDDDDDDDDDDDDDDYDDDDDDDDDDDDD

pLDDT: mean 74.44, std 23.67, range [24.8, 97.69]